Protein AF-A0A9Q4ADM7-F1 (afdb_monomer)

Structure (mmCIF, N/CA/C/O backbone):
data_AF-A0A9Q4ADM7-F1
#
_entry.id   AF-A0A9Q4ADM7-F1
#
loop_
_atom_site.group_PDB
_atom_site.id
_atom_site.type_symbol
_atom_site.label_atom_id
_atom_site.label_alt_id
_atom_site.label_comp_id
_atom_site.label_asym_id
_atom_site.label_entity_id
_atom_site.label_seq_id
_atom_site.pdbx_PDB_ins_code
_atom_site.Cartn_x
_atom_site.Cartn_y
_atom_site.Cartn_z
_atom_site.occupancy
_atom_site.B_iso_or_equiv
_atom_site.auth_seq_id
_atom_site.auth_comp_id
_atom_site.auth_asym_id
_atom_site.auth_atom_id
_atom_site.pdbx_PDB_model_num
ATOM 1 N N . MET A 1 1 ? 23.873 -21.241 3.546 1.00 32.00 1 MET A N 1
ATOM 2 C CA . MET A 1 1 ? 23.837 -21.495 2.088 1.00 32.00 1 MET A CA 1
ATOM 3 C C . MET A 1 1 ? 22.437 -21.163 1.576 1.00 32.00 1 MET A C 1
ATOM 5 O O . MET A 1 1 ? 21.548 -21.979 1.737 1.00 32.00 1 MET A O 1
ATOM 9 N N . SER A 1 2 ? 22.194 -19.942 1.086 1.00 33.25 2 SER A N 1
ATOM 10 C CA . SER A 1 2 ? 20.851 -19.492 0.658 1.00 33.25 2 SER A CA 1
ATOM 11 C C . SER A 1 2 ? 20.948 -18.239 -0.227 1.00 33.25 2 SER A C 1
ATOM 13 O O . SER A 1 2 ? 20.465 -17.177 0.149 1.00 33.25 2 SER A O 1
ATOM 15 N N . ASN A 1 3 ? 21.637 -18.322 -1.368 1.00 36.53 3 ASN A N 1
ATOM 16 C CA . ASN A 1 3 ? 21.691 -17.200 -2.325 1.00 36.53 3 ASN A CA 1
ATOM 17 C C . ASN A 1 3 ? 21.460 -17.605 -3.792 1.00 36.53 3 ASN A C 1
ATOM 19 O O . ASN A 1 3 ? 21.169 -16.742 -4.612 1.00 36.53 3 ASN A O 1
ATOM 23 N N . ASN A 1 4 ? 21.520 -18.901 -4.134 1.00 35.03 4 ASN A N 1
ATOM 24 C CA . ASN A 1 4 ? 21.299 -19.358 -5.515 1.00 35.03 4 ASN A CA 1
ATOM 25 C C . ASN A 1 4 ? 19.815 -19.459 -5.906 1.00 35.03 4 ASN A C 1
ATOM 27 O O . ASN A 1 4 ? 19.497 -19.325 -7.086 1.00 35.03 4 ASN A O 1
ATOM 31 N N . ASN A 1 5 ? 18.904 -19.643 -4.946 1.00 51.12 5 ASN A N 1
ATOM 32 C CA . ASN A 1 5 ? 17.480 -19.829 -5.252 1.00 51.12 5 ASN A CA 1
ATOM 33 C C . ASN A 1 5 ? 16.781 -18.497 -5.549 1.00 51.12 5 ASN A C 1
ATOM 35 O O . ASN A 1 5 ? 15.979 -18.416 -6.471 1.00 51.12 5 ASN A O 1
ATOM 39 N N . THR A 1 6 ? 17.163 -17.421 -4.861 1.00 50.94 6 THR A N 1
ATOM 40 C CA . THR A 1 6 ? 16.550 -16.096 -5.012 1.00 50.94 6 THR A CA 1
ATOM 41 C C . THR A 1 6 ? 16.772 -15.506 -6.403 1.00 50.94 6 THR A C 1
ATOM 43 O O . THR A 1 6 ? 15.839 -14.974 -6.995 1.00 50.94 6 THR A O 1
ATOM 46 N N . PHE A 1 7 ? 17.978 -15.625 -6.971 1.00 46.66 7 PHE A N 1
ATOM 47 C CA . PHE A 1 7 ? 18.244 -15.122 -8.325 1.00 46.66 7 PHE A CA 1
ATOM 48 C C . PHE A 1 7 ? 17.495 -15.929 -9.394 1.00 46.66 7 PHE A C 1
ATOM 50 O O . PHE A 1 7 ? 16.911 -15.350 -10.306 1.00 46.66 7 PHE A O 1
ATOM 57 N N . GLN A 1 8 ? 17.458 -17.260 -9.266 1.00 54.78 8 GLN A N 1
ATOM 58 C CA . GLN A 1 8 ? 16.724 -18.120 -10.197 1.00 54.78 8 GLN A CA 1
ATOM 59 C C . GLN A 1 8 ? 15.209 -17.901 -10.121 1.00 54.78 8 GLN A C 1
ATOM 61 O O . GLN A 1 8 ? 14.541 -17.898 -11.153 1.00 54.78 8 GLN A O 1
ATOM 66 N N . GLU A 1 9 ? 14.663 -17.683 -8.926 1.00 53.09 9 GLU A N 1
ATOM 67 C CA . GLU A 1 9 ? 13.251 -17.350 -8.724 1.00 53.09 9 GLU A CA 1
ATOM 68 C C . GLU A 1 9 ? 12.908 -15.976 -9.301 1.00 53.09 9 GLU A C 1
ATOM 70 O O . GLU A 1 9 ? 11.926 -15.857 -10.031 1.00 53.09 9 GLU A O 1
ATOM 75 N N . VAL A 1 10 ? 13.751 -14.962 -9.073 1.00 50.56 10 VAL A N 1
ATOM 76 C CA . VAL A 1 10 ? 13.590 -13.626 -9.669 1.00 50.56 10 VAL A CA 1
ATOM 77 C C . VAL A 1 10 ? 13.685 -13.691 -11.194 1.00 50.56 10 VAL A C 1
ATOM 79 O O . VAL A 1 10 ? 12.881 -13.066 -11.880 1.00 50.56 10 VAL A O 1
ATOM 82 N N . TRP A 1 11 ? 14.606 -14.487 -11.743 1.00 54.06 11 TRP A N 1
ATOM 83 C CA . TRP A 1 11 ? 14.747 -14.682 -13.187 1.00 54.06 11 TRP A CA 1
ATOM 84 C C . TRP A 1 11 ? 13.546 -15.412 -13.800 1.00 54.06 11 TRP A C 1
ATOM 86 O O . TRP A 1 11 ? 13.034 -15.010 -14.843 1.00 54.06 11 TRP A O 1
ATOM 96 N N . ARG A 1 12 ? 13.029 -16.452 -13.137 1.00 65.00 12 ARG A N 1
ATOM 97 C CA . ARG A 1 12 ? 11.800 -17.142 -13.563 1.00 65.00 12 ARG A CA 1
ATOM 98 C C . ARG A 1 12 ? 10.581 -16.231 -13.475 1.00 65.00 12 ARG A C 1
ATOM 100 O O . ARG A 1 12 ? 9.771 -16.219 -14.398 1.00 65.00 12 ARG A O 1
ATOM 107 N N . ALA A 1 13 ? 10.463 -15.444 -12.408 1.00 60.25 13 ALA A N 1
ATOM 108 C CA . ALA A 1 13 ? 9.418 -14.437 -12.272 1.00 60.25 13 ALA A CA 1
ATOM 109 C C . ALA A 1 13 ? 9.535 -13.367 -13.365 1.00 60.25 13 ALA A C 1
ATOM 111 O O . ALA A 1 13 ? 8.517 -12.964 -13.919 1.00 60.25 13 ALA A O 1
ATOM 112 N N . PHE A 1 14 ? 10.759 -12.977 -13.740 1.00 60.16 14 PHE A N 1
ATOM 113 C CA . PHE A 1 14 ? 11.018 -12.076 -14.860 1.00 60.16 14 PHE A CA 1
ATOM 114 C C . PHE A 1 14 ? 10.552 -12.660 -16.190 1.00 60.16 14 PHE A C 1
ATOM 116 O O . PHE A 1 14 ? 9.778 -12.012 -16.888 1.00 60.16 14 PHE A O 1
ATOM 123 N N . ILE A 1 15 ? 10.931 -13.900 -16.508 1.00 68.25 15 ILE A N 1
ATOM 124 C CA . ILE A 1 15 ? 10.475 -14.598 -17.721 1.00 68.25 15 ILE A CA 1
ATOM 125 C C . ILE A 1 15 ? 8.947 -14.739 -17.742 1.00 68.25 15 ILE A C 1
ATOM 127 O O . ILE A 1 15 ? 8.311 -14.542 -18.773 1.00 68.25 15 ILE A O 1
ATOM 131 N N . ASN A 1 16 ? 8.330 -15.066 -16.609 1.00 69.94 16 ASN A N 1
ATOM 132 C CA . ASN A 1 16 ? 6.881 -15.233 -16.539 1.00 69.94 16 ASN A CA 1
ATOM 133 C C . ASN A 1 16 ? 6.141 -13.895 -16.657 1.00 69.94 16 ASN A C 1
ATOM 135 O O . ASN A 1 16 ? 5.109 -13.823 -17.323 1.00 69.94 16 ASN A O 1
ATOM 139 N N . ALA A 1 17 ? 6.669 -12.831 -16.048 1.00 63.88 17 ALA A N 1
ATOM 140 C CA . ALA A 1 17 ? 6.120 -11.487 -16.163 1.00 63.88 17 ALA A CA 1
ATOM 141 C C . ALA A 1 17 ? 6.243 -10.960 -17.596 1.00 63.88 17 ALA A C 1
ATOM 143 O O . ALA A 1 17 ? 5.260 -10.458 -18.137 1.00 6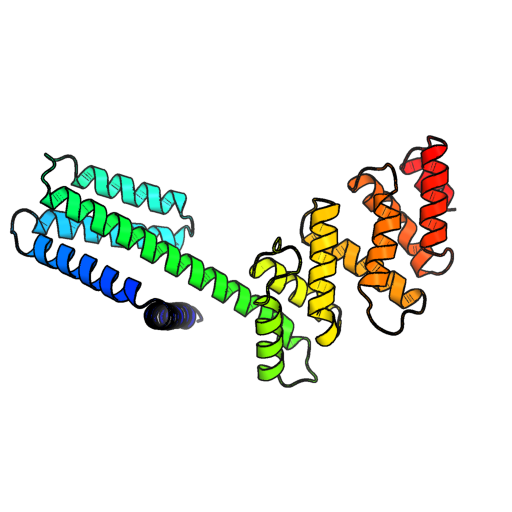3.88 17 ALA A O 1
ATOM 144 N N . THR A 1 18 ? 7.402 -11.135 -18.238 1.00 63.62 18 THR A N 1
ATOM 145 C CA . THR A 1 18 ? 7.602 -10.741 -19.639 1.00 63.62 18 THR A CA 1
ATOM 146 C C . THR A 1 18 ? 6.693 -11.536 -20.566 1.00 63.62 18 THR A C 1
ATOM 148 O O . THR A 1 18 ? 6.029 -10.938 -21.408 1.00 63.62 18 THR A O 1
ATOM 151 N N . LYS A 1 19 ? 6.564 -12.854 -20.366 1.00 68.19 19 LYS A N 1
ATOM 152 C CA . LYS A 1 19 ? 5.648 -13.706 -21.135 1.00 68.19 19 LYS A CA 1
ATOM 153 C C . LYS A 1 19 ? 4.194 -13.249 -21.001 1.00 68.19 19 LYS A C 1
ATOM 155 O O . LYS A 1 19 ? 3.523 -13.056 -22.009 1.00 68.19 19 LYS A O 1
ATOM 160 N N . LYS A 1 20 ? 3.723 -12.995 -19.778 1.00 69.81 20 LYS A N 1
ATOM 161 C CA . LYS A 1 20 ? 2.350 -12.531 -19.530 1.00 69.81 20 LYS A CA 1
ATOM 162 C C . LYS A 1 20 ? 2.090 -11.143 -20.125 1.00 69.81 20 LYS A C 1
ATOM 164 O O . LYS A 1 20 ? 1.015 -10.885 -20.666 1.00 69.81 20 LYS A O 1
ATOM 169 N N . LEU A 1 21 ? 3.075 -10.251 -20.053 1.00 65.31 21 LEU A N 1
ATOM 170 C CA . LEU A 1 21 ? 3.007 -8.904 -20.617 1.00 65.31 21 LEU A CA 1
ATOM 171 C C . LEU A 1 21 ? 2.976 -8.937 -22.156 1.00 65.31 21 LEU A C 1
ATOM 173 O O . LEU A 1 21 ? 2.178 -8.228 -22.765 1.00 65.31 21 LEU A O 1
ATOM 177 N N . LEU A 1 22 ? 3.757 -9.827 -22.773 1.00 64.81 22 LEU A N 1
ATOM 178 C CA . LEU A 1 22 ? 3.744 -10.103 -24.213 1.00 64.81 22 LEU A CA 1
ATOM 179 C C . LEU A 1 22 ? 2.417 -10.714 -24.690 1.00 64.81 22 LEU A C 1
ATOM 181 O O . LEU A 1 22 ? 1.920 -10.344 -25.753 1.00 64.81 22 LEU A O 1
ATOM 185 N N . GLU A 1 23 ? 1.823 -11.614 -23.903 1.00 69.62 23 GLU A N 1
ATOM 186 C CA . GLU A 1 23 ? 0.511 -12.211 -24.191 1.00 69.62 23 GLU A CA 1
ATOM 187 C C . GLU A 1 23 ? -0.625 -11.176 -24.106 1.00 69.62 23 GLU A C 1
ATOM 189 O O . GLU A 1 23 ? -1.531 -11.178 -24.940 1.00 69.62 23 GLU A O 1
ATOM 194 N N . THR A 1 24 ? -0.556 -10.266 -23.128 1.00 67.81 24 THR A N 1
ATOM 195 C CA . THR A 1 24 ? -1.596 -9.252 -22.874 1.00 67.81 24 THR A CA 1
ATOM 196 C C . THR A 1 24 ? -1.509 -8.080 -23.854 1.00 67.81 24 THR A C 1
ATOM 198 O O . THR A 1 24 ? -2.526 -7.572 -24.329 1.00 67.81 24 THR A O 1
ATOM 201 N N . HIS A 1 25 ? -0.295 -7.650 -24.198 1.00 69.25 25 HIS A N 1
ATOM 202 C CA . HIS A 1 25 ? -0.044 -6.478 -25.029 1.00 69.25 25 HIS A CA 1
ATOM 203 C C . HIS A 1 25 ? 0.845 -6.842 -26.220 1.00 69.25 25 HIS A C 1
ATOM 205 O O . HIS A 1 25 ? 2.042 -6.564 -26.251 1.00 69.25 25 HIS A O 1
ATOM 211 N N . LYS A 1 26 ? 0.220 -7.427 -27.249 1.00 72.44 26 LYS A N 1
ATOM 212 C CA . LYS A 1 26 ? 0.884 -7.906 -28.477 1.00 72.44 26 LYS A CA 1
ATOM 213 C C . LYS A 1 26 ? 1.724 -6.839 -29.198 1.00 72.44 26 LYS A C 1
ATOM 215 O O . LYS A 1 26 ? 2.678 -7.180 -29.888 1.00 72.44 26 LYS A O 1
ATOM 220 N N . TRP A 1 27 ? 1.413 -5.552 -29.027 1.00 71.75 27 TRP A N 1
ATOM 221 C CA . TRP A 1 27 ? 2.197 -4.451 -29.600 1.00 71.75 27 TRP A CA 1
ATOM 222 C C . TRP A 1 27 ? 3.606 -4.343 -28.993 1.00 71.75 27 TRP A C 1
ATOM 224 O O . TRP A 1 27 ? 4.529 -3.929 -29.687 1.00 71.75 27 TRP A O 1
ATOM 234 N N . ILE A 1 28 ? 3.804 -4.784 -27.744 1.00 69.81 28 ILE A N 1
ATOM 235 C CA . ILE A 1 28 ? 5.119 -4.806 -27.084 1.00 69.81 28 ILE A CA 1
ATOM 236 C C . ILE A 1 28 ? 6.043 -5.814 -27.770 1.00 69.81 28 ILE A C 1
ATOM 238 O O . ILE A 1 28 ? 7.234 -5.560 -27.920 1.00 69.81 28 ILE A O 1
ATOM 242 N N . TYR A 1 29 ? 5.493 -6.930 -28.255 1.00 69.88 29 TYR A N 1
ATOM 243 C CA . TYR A 1 29 ? 6.246 -7.904 -29.042 1.00 69.88 29 TYR A CA 1
ATOM 244 C C . TYR A 1 29 ? 6.740 -7.300 -30.363 1.00 69.88 29 TYR A C 1
ATOM 246 O O . TYR A 1 29 ? 7.922 -7.403 -30.683 1.00 69.88 29 TYR A O 1
ATOM 254 N N . LEU A 1 30 ? 5.858 -6.606 -31.091 1.00 71.25 30 LEU A N 1
ATOM 255 C CA . LEU A 1 30 ? 6.218 -5.908 -32.331 1.00 71.25 30 LEU A CA 1
ATOM 256 C C . LEU A 1 30 ? 7.263 -4.815 -32.081 1.00 71.25 30 LEU A C 1
ATOM 258 O O . LEU A 1 30 ? 8.204 -4.670 -32.854 1.00 71.25 30 LEU A O 1
ATOM 262 N N . PHE A 1 31 ? 7.133 -4.091 -30.971 1.00 72.25 31 PHE A N 1
ATOM 263 C CA . PHE A 1 31 ? 8.083 -3.063 -30.565 1.00 72.25 31 PHE A CA 1
ATOM 264 C C . PHE A 1 31 ? 9.466 -3.640 -30.212 1.00 72.25 31 PHE A C 1
ATOM 266 O O . PHE A 1 31 ? 10.484 -3.092 -30.625 1.00 72.25 31 PHE A O 1
ATOM 273 N N . LEU A 1 32 ? 9.527 -4.780 -29.515 1.00 73.31 32 LEU A N 1
ATOM 274 C CA . LEU A 1 32 ? 10.788 -5.473 -29.228 1.00 73.31 32 LEU A CA 1
ATOM 275 C C . LEU A 1 32 ? 11.446 -6.030 -30.496 1.00 73.31 32 LEU A C 1
ATOM 277 O O . LEU A 1 32 ? 12.662 -5.920 -30.634 1.00 73.31 32 LEU A O 1
ATOM 281 N N . ILE A 1 33 ? 10.662 -6.578 -31.432 1.00 76.19 33 ILE A N 1
ATOM 282 C CA . ILE A 1 33 ? 11.169 -6.993 -32.750 1.00 76.19 33 ILE A CA 1
ATOM 283 C C . ILE A 1 33 ? 11.736 -5.790 -33.501 1.00 76.19 33 ILE A C 1
ATOM 285 O O . ILE A 1 33 ? 12.811 -5.893 -34.082 1.00 76.19 33 ILE A O 1
ATOM 289 N N . TYR A 1 34 ? 11.050 -4.648 -33.461 1.00 74.56 34 TYR A N 1
ATOM 290 C CA . TYR A 1 34 ? 11.514 -3.423 -34.101 1.00 74.56 34 TYR A CA 1
ATOM 291 C C . TYR A 1 34 ? 12.837 -2.922 -33.501 1.00 74.56 34 TYR A C 1
ATOM 293 O O . TYR A 1 34 ? 13.766 -2.622 -34.245 1.00 74.56 34 TYR A O 1
ATOM 301 N N . ILE A 1 35 ? 12.978 -2.922 -32.169 1.00 70.31 35 ILE A N 1
ATOM 302 C CA . ILE A 1 35 ? 14.252 -2.604 -31.500 1.00 70.31 35 ILE A CA 1
ATOM 303 C C . ILE A 1 35 ? 15.348 -3.605 -31.889 1.00 70.31 35 ILE A C 1
ATOM 305 O O . ILE A 1 35 ? 16.480 -3.203 -32.155 1.00 70.31 35 ILE A O 1
ATOM 309 N N . ALA A 1 36 ? 15.035 -4.902 -31.936 1.00 73.12 36 ALA A N 1
ATOM 310 C CA . ALA A 1 36 ? 15.997 -5.933 -32.323 1.00 73.12 36 ALA A CA 1
ATOM 311 C C . ALA A 1 36 ? 16.441 -5.783 -33.786 1.00 73.12 36 ALA A C 1
ATOM 313 O O . ALA A 1 36 ? 17.619 -5.949 -34.092 1.00 73.12 36 ALA A O 1
ATOM 314 N N . TRP A 1 37 ? 15.520 -5.418 -34.678 1.00 77.75 37 TRP A N 1
ATOM 315 C CA . TRP A 1 37 ? 15.817 -5.120 -36.074 1.00 77.75 37 TRP A CA 1
ATOM 316 C C . TRP A 1 37 ? 16.724 -3.889 -36.208 1.00 77.75 37 TRP A C 1
ATOM 318 O O . TRP A 1 37 ? 17.763 -3.980 -36.859 1.00 77.75 37 TRP A O 1
ATOM 328 N N . LEU A 1 38 ? 16.416 -2.794 -35.499 1.00 68.00 38 LEU A N 1
ATOM 329 C CA . LEU A 1 38 ? 17.273 -1.602 -35.440 1.00 68.00 38 LEU A CA 1
ATOM 330 C C . LEU A 1 38 ? 18.678 -1.923 -34.904 1.00 68.00 38 LEU A C 1
ATOM 332 O O . LEU A 1 38 ? 19.673 -1.397 -35.402 1.00 68.00 38 LEU A O 1
ATOM 336 N N . ALA A 1 39 ? 18.780 -2.818 -33.917 1.00 67.19 39 ALA A N 1
ATOM 337 C CA . ALA A 1 39 ? 20.056 -3.287 -33.384 1.00 67.19 39 ALA A CA 1
ATOM 338 C C . ALA A 1 39 ? 20.857 -4.117 -34.408 1.00 67.19 39 ALA A C 1
ATOM 340 O O . ALA A 1 39 ? 22.069 -3.938 -34.527 1.00 67.19 39 ALA A O 1
ATOM 341 N N . MET A 1 40 ? 20.199 -4.994 -35.174 1.00 70.94 40 MET A N 1
ATOM 342 C CA . MET A 1 40 ? 20.846 -5.782 -36.232 1.00 70.94 40 MET A CA 1
ATOM 343 C C . MET A 1 40 ? 21.328 -4.905 -37.394 1.00 70.94 40 MET A C 1
ATOM 345 O O . MET A 1 40 ? 22.452 -5.075 -37.867 1.00 70.94 40 MET A O 1
ATOM 349 N N . GLU A 1 41 ? 20.521 -3.933 -37.821 1.00 68.38 41 GLU A N 1
ATOM 350 C CA . GLU A 1 41 ? 20.896 -2.976 -38.869 1.00 68.38 41 GLU A CA 1
ATOM 351 C C . GLU A 1 41 ? 22.087 -2.102 -38.438 1.00 68.38 41 GLU A C 1
ATOM 353 O O . GLU A 1 41 ? 23.014 -1.852 -39.215 1.00 68.38 41 GLU A O 1
ATOM 358 N N . ALA A 1 42 ? 22.111 -1.697 -37.166 1.00 63.50 42 ALA A N 1
ATOM 359 C CA . ALA A 1 42 ? 23.231 -0.984 -36.565 1.00 63.50 42 ALA A CA 1
ATOM 360 C C . ALA A 1 42 ? 24.516 -1.826 -36.484 1.00 63.50 42 ALA A C 1
ATOM 362 O O . ALA A 1 42 ? 25.608 -1.286 -36.669 1.00 63.50 42 ALA A O 1
ATOM 363 N N . PHE A 1 43 ? 24.413 -3.133 -36.231 1.00 64.44 43 PHE A N 1
ATOM 364 C CA . PHE A 1 43 ? 25.567 -4.033 -36.145 1.00 64.44 43 PHE A CA 1
ATOM 365 C C . PHE A 1 43 ? 26.190 -4.348 -37.516 1.00 64.44 43 PHE A C 1
ATOM 367 O O . PHE A 1 43 ? 27.397 -4.550 -37.615 1.00 64.44 43 PHE A O 1
ATOM 374 N N . SER A 1 44 ? 25.392 -4.350 -38.588 1.00 65.31 44 SER A N 1
ATOM 375 C CA . SER A 1 44 ? 25.840 -4.734 -39.935 1.00 65.31 44 SER A CA 1
ATOM 376 C C . SER A 1 44 ? 26.844 -3.766 -40.591 1.00 65.31 44 SER A C 1
ATOM 378 O O . SER A 1 44 ? 27.401 -4.105 -41.634 1.00 65.31 44 SER A O 1
ATOM 380 N N . ASN A 1 45 ? 27.090 -2.577 -40.029 1.00 64.25 45 ASN A N 1
ATOM 381 C CA . ASN A 1 45 ? 28.071 -1.615 -40.551 1.00 64.25 45 ASN A CA 1
ATOM 382 C C . ASN A 1 45 ? 29.309 -1.560 -39.632 1.00 64.25 45 ASN A C 1
ATOM 384 O O . ASN A 1 45 ? 29.177 -1.387 -38.420 1.00 64.25 45 ASN A O 1
ATOM 388 N N . SER A 1 46 ? 30.522 -1.672 -40.193 1.00 57.19 46 SER A N 1
ATOM 389 C CA . SER A 1 46 ? 31.755 -1.823 -39.394 1.00 57.19 46 SER A CA 1
ATOM 390 C C . SER A 1 46 ? 32.085 -0.613 -38.510 1.00 57.19 46 SER A C 1
ATOM 392 O O . SER A 1 46 ? 32.665 -0.789 -37.443 1.00 57.19 46 SER A O 1
ATOM 394 N N . GLU A 1 47 ? 31.690 0.602 -38.908 1.00 65.62 47 GLU A N 1
ATOM 395 C CA . GLU A 1 47 ? 31.902 1.830 -38.120 1.00 65.62 47 GLU A CA 1
ATOM 396 C C . GLU A 1 47 ? 30.947 1.947 -36.916 1.00 65.62 47 GLU A C 1
ATOM 398 O O . GLU A 1 47 ? 31.333 2.454 -35.865 1.00 65.62 47 GLU A O 1
ATOM 403 N N . SER A 1 48 ? 29.716 1.431 -37.014 1.00 68.25 48 SER A N 1
ATOM 404 C CA . SER A 1 48 ? 28.731 1.457 -35.918 1.00 68.25 48 SER A CA 1
ATOM 405 C C . SER A 1 48 ? 28.805 0.238 -34.993 1.00 68.25 48 SER A C 1
ATOM 407 O O . SER A 1 48 ? 28.265 0.280 -33.887 1.00 68.25 48 SER A O 1
ATOM 409 N N . GLY A 1 49 ? 29.516 -0.822 -35.392 1.00 69.19 49 GLY A N 1
ATOM 410 C CA . GLY A 1 49 ? 29.714 -2.020 -34.573 1.00 69.19 49 GLY A CA 1
ATOM 411 C C . GLY A 1 49 ? 30.455 -1.750 -33.256 1.00 69.19 49 GLY A C 1
ATOM 412 O O . GLY A 1 49 ? 30.035 -2.238 -32.208 1.00 69.19 49 GLY A O 1
ATOM 413 N N . MET A 1 50 ? 31.508 -0.920 -33.264 1.00 75.88 50 MET A N 1
ATOM 414 C CA . MET A 1 50 ? 32.223 -0.554 -32.026 1.00 75.88 50 MET A CA 1
ATOM 415 C C . MET A 1 50 ? 31.345 0.265 -31.073 1.00 75.88 50 MET A C 1
ATOM 417 O O . MET A 1 50 ? 31.317 -0.006 -29.873 1.00 75.88 50 MET A O 1
ATOM 421 N N . VAL A 1 51 ? 30.579 1.222 -31.609 1.00 80.19 51 VAL A N 1
ATOM 422 C CA . VAL A 1 51 ? 29.605 2.017 -30.843 1.00 80.19 51 VAL A CA 1
ATOM 423 C C . VAL A 1 51 ? 28.568 1.103 -30.193 1.00 80.19 51 VAL A C 1
ATOM 425 O O . VAL A 1 51 ? 28.292 1.226 -29.002 1.00 80.19 51 VAL A O 1
ATOM 428 N N . PHE A 1 52 ? 28.051 0.128 -30.941 1.00 78.19 52 PHE A N 1
ATOM 429 C CA . PHE A 1 52 ? 27.090 -0.847 -30.436 1.00 78.19 52 PHE A CA 1
ATOM 430 C C . PHE A 1 52 ? 27.653 -1.690 -29.276 1.00 78.19 52 PHE A C 1
ATOM 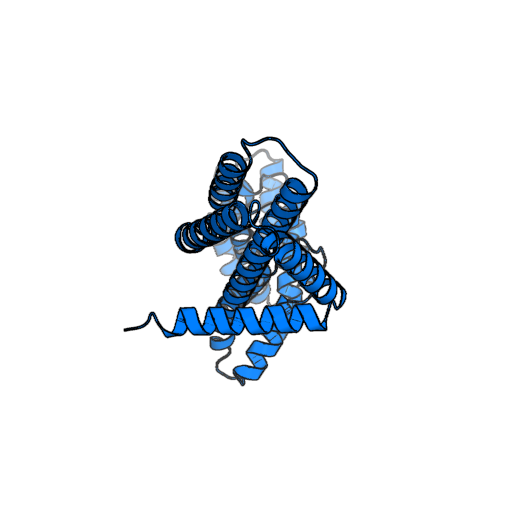432 O O . PHE A 1 52 ? 26.978 -1.878 -28.259 1.00 78.19 52 PHE A O 1
ATOM 439 N N . ILE A 1 53 ? 28.899 -2.166 -29.389 1.00 79.81 53 ILE A N 1
ATOM 440 C CA . ILE A 1 53 ? 29.578 -2.925 -28.323 1.00 79.81 53 ILE A CA 1
ATOM 441 C C . ILE A 1 53 ? 29.760 -2.062 -27.066 1.00 79.81 53 ILE A C 1
ATOM 443 O O . ILE A 1 53 ? 29.503 -2.533 -25.953 1.00 79.81 53 ILE A O 1
ATOM 447 N N . LEU A 1 54 ? 30.149 -0.793 -27.224 1.00 84.38 54 LEU A N 1
ATOM 448 C CA . LEU A 1 54 ? 30.292 0.140 -26.104 1.00 84.38 54 LEU A CA 1
ATOM 449 C C . LEU A 1 54 ? 28.946 0.407 -25.420 1.00 84.38 54 LEU A C 1
ATOM 451 O O . LEU A 1 54 ? 28.851 0.256 -24.202 1.00 84.38 54 LEU A O 1
ATOM 455 N N . CYS A 1 55 ? 27.886 0.705 -26.179 1.00 84.25 55 CYS A N 1
ATOM 456 C CA . CYS A 1 55 ? 26.533 0.885 -25.642 1.00 84.25 55 CYS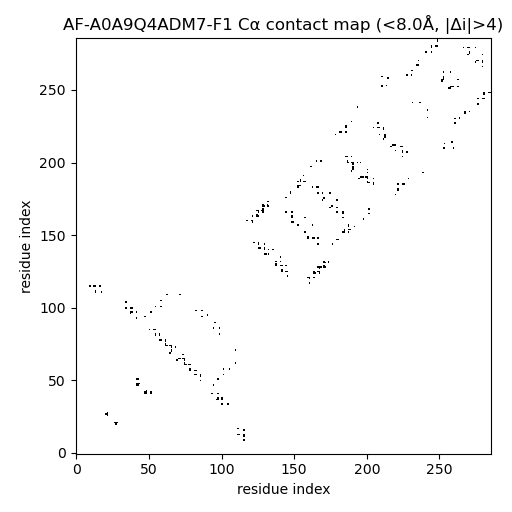 A CA 1
ATOM 457 C C . CYS A 1 55 ? 26.033 -0.364 -24.902 1.00 84.25 55 CYS A C 1
ATOM 459 O O . CYS A 1 55 ? 25.429 -0.256 -23.832 1.00 84.25 55 CYS A O 1
ATOM 461 N N . THR A 1 56 ? 26.328 -1.555 -25.427 1.00 83.00 56 THR A N 1
ATOM 462 C CA . THR A 1 56 ? 25.998 -2.830 -24.773 1.00 83.00 56 THR A CA 1
ATOM 463 C C . THR A 1 56 ? 26.745 -2.982 -23.450 1.00 83.00 56 THR A C 1
ATOM 465 O O . THR A 1 56 ? 26.138 -3.299 -22.429 1.00 83.00 56 THR A O 1
ATOM 468 N N . THR A 1 57 ? 28.047 -2.696 -23.439 1.00 86.12 57 THR A N 1
ATOM 469 C CA . THR A 1 57 ? 28.880 -2.765 -22.229 1.00 86.12 57 THR A CA 1
ATOM 470 C C . THR A 1 57 ? 28.377 -1.802 -21.155 1.00 86.12 57 THR A C 1
ATOM 472 O O . THR A 1 57 ? 28.188 -2.205 -20.009 1.00 86.12 57 THR A O 1
ATOM 475 N N . ILE A 1 58 ? 28.076 -0.556 -21.533 1.00 89.31 58 ILE A N 1
ATOM 476 C CA . ILE A 1 58 ? 27.503 0.451 -20.631 1.00 89.31 58 ILE A CA 1
ATOM 477 C C . ILE A 1 58 ? 26.161 -0.028 -20.081 1.00 89.31 58 ILE A C 1
ATOM 479 O O . ILE A 1 58 ? 25.945 0.036 -18.877 1.00 89.31 58 ILE A O 1
ATOM 483 N N . SER A 1 59 ? 25.292 -0.588 -20.928 1.00 86.44 59 SER A N 1
ATOM 484 C CA . SER A 1 59 ? 23.999 -1.136 -20.498 1.00 86.44 59 SER A CA 1
ATOM 485 C C . SER A 1 59 ? 24.164 -2.227 -19.437 1.00 86.44 59 SER A C 1
ATOM 487 O O . SER A 1 59 ? 23.461 -2.213 -18.429 1.00 86.44 59 SER A O 1
ATOM 489 N N . ILE A 1 60 ? 25.111 -3.152 -19.631 1.00 84.69 60 ILE A N 1
ATOM 490 C CA . ILE A 1 60 ? 25.396 -4.232 -18.676 1.00 84.69 60 ILE A CA 1
ATOM 491 C C . ILE A 1 60 ? 25.911 -3.662 -17.351 1.00 84.69 60 ILE A C 1
ATOM 493 O O . ILE A 1 60 ? 25.416 -4.043 -16.290 1.00 84.69 60 ILE A O 1
ATOM 497 N N . VAL A 1 61 ? 26.870 -2.733 -17.398 1.00 87.62 61 VAL A N 1
ATOM 498 C CA . VAL A 1 61 ? 27.429 -2.099 -16.193 1.00 87.62 61 VAL A CA 1
ATOM 499 C C . VAL A 1 61 ? 26.349 -1.327 -15.438 1.00 87.62 61 VAL A C 1
ATOM 501 O O . VAL A 1 61 ? 26.203 -1.511 -14.230 1.00 87.62 61 VAL A O 1
ATOM 504 N N . SER A 1 62 ? 25.540 -0.526 -16.134 1.00 87.31 62 SER A N 1
ATOM 505 C CA . SER A 1 62 ? 24.437 0.215 -15.524 1.00 87.31 62 SER A CA 1
ATOM 506 C C . SER A 1 62 ? 23.406 -0.728 -14.901 1.00 87.31 62 SER A C 1
ATOM 508 O O . SER A 1 62 ? 23.016 -0.522 -13.758 1.00 87.31 62 SER A O 1
ATOM 510 N N . LEU A 1 63 ? 23.016 -1.821 -15.563 1.00 84.44 63 LEU A N 1
ATOM 511 C CA . LEU A 1 63 ? 22.134 -2.822 -14.947 1.00 84.44 63 LEU A CA 1
ATOM 512 C C . LEU A 1 63 ? 22.766 -3.486 -13.710 1.00 84.44 63 LEU A C 1
ATOM 514 O O . LEU A 1 63 ? 22.060 -3.760 -12.737 1.00 84.44 63 LEU A O 1
ATOM 518 N N . GLY A 1 64 ? 24.085 -3.692 -13.708 1.00 81.19 64 GLY A N 1
ATOM 519 C CA . GLY A 1 64 ? 24.835 -4.143 -12.534 1.00 81.19 64 GLY A CA 1
ATOM 520 C C . GLY A 1 64 ? 24.744 -3.163 -11.359 1.00 81.19 64 GLY A C 1
ATOM 521 O O . GLY A 1 64 ? 24.472 -3.580 -10.231 1.00 81.19 64 GLY A O 1
ATOM 522 N N . ILE A 1 65 ? 24.886 -1.859 -11.626 1.00 85.31 65 ILE A N 1
ATOM 523 C CA . ILE A 1 65 ? 24.701 -0.794 -10.626 1.00 85.31 65 ILE A CA 1
ATOM 524 C C . ILE A 1 65 ? 23.278 -0.843 -10.066 1.00 85.31 65 ILE A C 1
ATOM 526 O O . ILE A 1 65 ? 23.117 -0.892 -8.848 1.00 85.31 65 ILE A O 1
ATOM 530 N N . TYR A 1 66 ? 22.255 -0.938 -10.926 1.00 82.75 66 TYR A N 1
ATOM 531 C CA . TYR A 1 66 ? 20.858 -1.037 -10.487 1.00 82.75 66 TYR A CA 1
ATOM 532 C C . TYR A 1 66 ? 20.618 -2.230 -9.557 1.00 82.75 66 TYR A C 1
ATOM 534 O O . TYR A 1 66 ? 19.906 -2.112 -8.558 1.00 82.75 66 TYR A O 1
ATOM 542 N N . GLY A 1 67 ? 21.221 -3.381 -9.869 1.00 75.19 67 GLY A N 1
ATOM 543 C CA . GLY A 1 67 ? 21.127 -4.584 -9.044 1.00 75.19 67 GLY A CA 1
ATOM 544 C C . GLY A 1 67 ? 21.640 -4.373 -7.616 1.00 75.19 67 GLY A C 1
ATOM 545 O O . GLY A 1 67 ? 21.059 -4.915 -6.673 1.00 75.19 67 GLY A O 1
ATOM 546 N N . ASN A 1 68 ? 22.678 -3.549 -7.450 1.00 77.75 68 ASN A N 1
ATOM 547 C CA . ASN A 1 68 ? 23.279 -3.258 -6.152 1.00 77.75 68 ASN A CA 1
ATOM 548 C C . ASN A 1 68 ? 22.581 -2.097 -5.425 1.00 77.75 68 ASN A C 1
ATOM 550 O O . ASN A 1 68 ? 22.143 -2.244 -4.284 1.00 77.75 68 ASN A O 1
ATOM 554 N N . THR A 1 69 ? 22.434 -0.950 -6.090 1.00 80.88 69 THR A N 1
ATOM 555 C CA . THR A 1 69 ? 21.949 0.291 -5.465 1.00 80.88 69 THR A CA 1
ATOM 556 C C . THR A 1 69 ? 20.433 0.339 -5.361 1.00 80.88 69 THR A C 1
ATOM 558 O O . THR A 1 69 ? 19.894 1.042 -4.507 1.00 80.88 69 THR A O 1
ATOM 561 N N . LYS A 1 70 ? 19.720 -0.411 -6.217 1.00 78.62 70 LYS A N 1
ATOM 562 C CA . LYS A 1 70 ? 18.251 -0.420 -6.318 1.00 78.62 70 LYS A CA 1
ATOM 563 C C . LYS A 1 70 ? 17.647 0.959 -6.613 1.00 78.62 70 LYS A C 1
ATOM 565 O O . LYS A 1 70 ? 16.423 1.102 -6.516 1.00 78.62 70 LYS A O 1
ATOM 570 N N . ASN A 1 71 ? 18.479 1.932 -6.988 1.00 81.06 71 ASN A N 1
ATOM 571 C CA . ASN A 1 71 ? 18.124 3.324 -7.201 1.00 81.06 71 ASN A CA 1
ATOM 572 C C . ASN A 1 71 ? 18.049 3.623 -8.702 1.00 81.06 71 ASN A C 1
ATOM 574 O O . ASN A 1 71 ? 19.048 3.554 -9.421 1.00 81.06 71 ASN A O 1
ATOM 578 N N . TYR A 1 72 ? 16.849 3.970 -9.171 1.00 83.56 72 TYR A N 1
ATOM 579 C CA . TYR A 1 72 ? 16.618 4.323 -10.569 1.00 83.56 72 TYR A CA 1
ATOM 580 C C . TYR A 1 72 ? 17.440 5.543 -10.990 1.00 83.56 72 TYR A C 1
ATOM 582 O O . TYR A 1 72 ? 18.081 5.498 -12.033 1.00 83.56 72 TYR A O 1
ATOM 590 N N . SER A 1 73 ? 17.467 6.600 -10.174 1.00 82.69 73 SER A N 1
ATOM 591 C CA . SER A 1 73 ? 18.095 7.874 -10.536 1.00 82.69 73 SER A CA 1
ATOM 592 C C . SER A 1 73 ? 19.596 7.724 -10.756 1.00 82.69 73 SER A C 1
ATOM 594 O O . SER A 1 73 ? 20.118 8.155 -11.777 1.00 82.69 73 SER A O 1
ATOM 596 N N . GLU A 1 74 ? 20.282 7.049 -9.834 1.00 83.50 74 GLU A N 1
ATOM 597 C CA . GLU A 1 74 ? 21.722 6.786 -9.937 1.00 83.50 74 GLU A CA 1
ATOM 598 C C . GLU A 1 74 ? 22.055 5.938 -11.171 1.00 83.50 74 GLU A C 1
ATOM 600 O O . GLU A 1 74 ? 22.985 6.234 -11.922 1.00 83.50 74 GLU A O 1
ATOM 605 N N . THR A 1 75 ? 21.234 4.921 -11.430 1.00 87.56 75 THR A N 1
ATOM 606 C CA . THR A 1 75 ? 21.412 4.030 -12.576 1.00 87.56 75 THR A CA 1
ATOM 607 C C . THR A 1 75 ? 21.159 4.750 -13.900 1.00 87.56 75 THR A C 1
ATOM 609 O O . THR A 1 75 ? 21.944 4.619 -14.837 1.00 87.56 75 THR A O 1
ATOM 612 N N . ALA A 1 76 ? 20.077 5.525 -13.985 1.00 86.44 76 ALA A N 1
ATOM 613 C CA . ALA A 1 76 ? 19.720 6.283 -15.174 1.00 86.44 76 ALA A CA 1
ATOM 614 C C . ALA A 1 76 ? 20.777 7.345 -15.492 1.00 86.44 76 ALA A C 1
ATOM 616 O O . ALA A 1 76 ? 21.159 7.491 -16.649 1.00 86.44 76 ALA A O 1
ATOM 617 N N . LEU A 1 77 ? 21.305 8.032 -14.475 1.00 86.88 77 LEU A N 1
ATOM 618 C CA . LEU A 1 77 ? 22.395 8.993 -14.646 1.00 86.88 77 LEU A CA 1
ATOM 619 C C . LEU A 1 77 ? 23.674 8.316 -15.140 1.00 86.88 77 LEU A C 1
ATOM 621 O O . LEU A 1 77 ? 24.253 8.773 -16.122 1.00 86.88 77 LEU A O 1
ATOM 625 N N . SER A 1 78 ? 24.085 7.207 -14.517 1.00 87.88 78 SER A N 1
ATOM 626 C CA . SER A 1 78 ? 25.252 6.433 -14.961 1.00 87.88 78 SER A CA 1
ATOM 627 C C . SER A 1 78 ? 25.116 5.994 -16.423 1.00 87.88 78 SER A C 1
ATOM 629 O O . SER A 1 78 ? 26.051 6.144 -17.210 1.00 87.88 78 SER A O 1
ATOM 631 N N . PHE A 1 79 ? 23.930 5.521 -16.801 1.00 89.69 79 PHE A N 1
ATOM 632 C CA . PHE A 1 79 ? 23.640 5.082 -18.157 1.00 89.69 79 PHE A CA 1
ATOM 633 C C . PHE A 1 79 ? 23.655 6.232 -19.171 1.00 89.69 79 PHE A C 1
ATOM 635 O O . PHE A 1 79 ? 24.317 6.131 -20.201 1.00 89.69 79 PHE A O 1
ATOM 642 N N . ILE A 1 80 ? 22.978 7.346 -18.875 1.00 89.31 80 ILE A N 1
ATOM 643 C CA . ILE A 1 80 ? 22.926 8.522 -19.758 1.00 89.31 80 ILE A CA 1
ATOM 644 C C . ILE A 1 80 ? 24.323 9.126 -19.943 1.00 89.31 80 ILE A C 1
ATOM 646 O O . ILE A 1 80 ? 24.704 9.444 -21.068 1.00 89.31 80 ILE A O 1
ATOM 650 N N . LEU A 1 81 ? 25.113 9.239 -18.871 1.00 87.81 81 LEU A N 1
ATOM 651 C CA . LEU A 1 81 ? 26.494 9.728 -18.941 1.00 87.81 81 LEU A CA 1
ATOM 652 C C . LEU A 1 81 ? 27.390 8.793 -19.766 1.00 87.81 81 LEU A C 1
ATOM 654 O O . LEU A 1 81 ? 28.187 9.254 -20.587 1.00 87.81 81 LEU A O 1
ATOM 658 N N . GLY A 1 82 ? 27.229 7.479 -19.597 1.00 86.12 82 GLY A N 1
ATOM 659 C CA . GLY A 1 82 ? 27.916 6.490 -20.422 1.00 86.12 82 GLY A CA 1
ATOM 660 C C . GLY A 1 82 ? 27.531 6.612 -21.897 1.00 86.12 82 GLY A C 1
ATOM 661 O O . GLY A 1 82 ? 28.398 6.634 -22.764 1.00 86.12 82 GLY A O 1
ATOM 662 N N . LEU A 1 83 ? 26.243 6.767 -22.210 1.00 86.75 83 LEU A N 1
ATOM 663 C CA . LEU A 1 83 ? 25.815 6.968 -23.593 1.00 86.75 83 LEU A CA 1
ATOM 664 C C . LEU A 1 83 ? 26.369 8.274 -24.177 1.00 86.75 83 LEU A C 1
ATOM 666 O O . LEU A 1 83 ? 26.910 8.257 -25.279 1.00 86.75 83 LEU A O 1
ATOM 670 N N . PHE A 1 84 ? 26.306 9.394 -23.456 1.00 84.19 84 PHE A N 1
ATOM 671 C CA . PHE A 1 84 ? 26.810 10.668 -23.978 1.00 84.19 84 PHE A CA 1
ATOM 672 C C . PHE A 1 84 ? 28.316 10.671 -24.244 1.00 84.19 84 PHE A C 1
ATOM 674 O O . PHE A 1 84 ? 28.752 11.317 -25.192 1.00 84.19 84 PHE A O 1
ATOM 681 N N . THR A 1 85 ? 29.114 9.925 -23.477 1.00 83.56 85 THR A N 1
ATOM 682 C CA . THR A 1 85 ? 30.555 9.808 -23.761 1.00 83.56 85 THR A CA 1
ATOM 683 C C . THR A 1 85 ? 30.827 9.054 -25.064 1.00 83.56 85 THR A C 1
ATOM 685 O O . THR A 1 85 ? 31.698 9.464 -25.830 1.00 83.56 85 THR A O 1
ATOM 688 N N . VAL A 1 86 ? 30.042 8.019 -25.378 1.00 80.31 86 VAL A N 1
ATOM 689 C CA . VAL A 1 86 ? 30.135 7.286 -26.655 1.00 80.31 86 VAL A CA 1
ATOM 690 C C . VAL A 1 86 ? 29.651 8.135 -27.838 1.00 80.31 86 VAL A C 1
ATOM 692 O O . VAL A 1 86 ? 30.245 8.097 -28.916 1.00 80.31 86 VAL A O 1
ATOM 695 N N . PHE A 1 87 ? 28.607 8.942 -27.636 1.00 76.12 87 PHE A N 1
ATOM 696 C CA . PHE A 1 87 ? 28.010 9.804 -28.665 1.00 76.12 87 PHE A CA 1
ATOM 697 C C . PHE A 1 87 ? 28.546 11.250 -28.667 1.00 76.12 87 PHE A C 1
ATOM 699 O O . PHE A 1 87 ? 27.903 12.146 -29.205 1.00 76.12 87 PHE A O 1
ATOM 706 N N . SER A 1 88 ? 29.753 11.486 -28.138 1.00 74.75 88 SER A N 1
ATOM 707 C CA . SER A 1 88 ? 30.470 12.775 -28.258 1.00 74.75 88 SER A CA 1
ATOM 708 C C . SER A 1 88 ? 30.957 13.070 -29.698 1.00 74.75 88 SER A C 1
ATOM 710 O O . SER A 1 88 ? 31.584 14.088 -29.983 1.00 74.75 88 SER A O 1
ATOM 712 N N . THR A 1 89 ? 30.690 12.154 -30.629 1.00 69.00 89 THR A N 1
ATOM 713 C CA . THR A 1 89 ? 31.048 12.225 -32.049 1.00 69.00 89 THR A CA 1
ATOM 714 C C . THR A 1 89 ? 29.980 12.952 -32.878 1.00 69.00 89 THR A C 1
ATOM 716 O O . THR A 1 89 ? 28.915 13.325 -32.387 1.00 69.00 89 THR A O 1
ATOM 719 N N . THR A 1 90 ? 30.261 13.194 -34.160 1.00 76.75 90 THR A N 1
ATOM 720 C CA . THR A 1 90 ? 29.305 13.818 -35.083 1.00 76.75 90 THR A CA 1
ATOM 721 C C . THR A 1 90 ? 28.051 12.954 -35.244 1.00 76.75 90 THR A C 1
ATOM 723 O O . THR A 1 90 ? 28.105 11.807 -35.686 1.00 76.75 90 THR A O 1
ATOM 726 N N . TRP A 1 91 ? 26.892 13.515 -34.892 1.00 77.12 91 TRP A N 1
ATOM 727 C CA . TRP A 1 91 ? 25.617 12.806 -34.957 1.00 77.12 91 TRP A CA 1
ATOM 728 C C . TRP A 1 91 ? 25.215 12.513 -36.406 1.00 77.12 91 TRP A C 1
ATOM 730 O O . TRP A 1 91 ? 25.038 13.418 -37.218 1.00 77.12 91 TRP A O 1
ATOM 740 N N . ASN A 1 92 ? 25.013 11.232 -36.706 1.00 79.94 92 ASN A N 1
ATOM 741 C CA . ASN A 1 92 ? 24.363 10.750 -37.924 1.00 79.94 92 ASN A CA 1
ATOM 742 C C . ASN A 1 92 ? 23.022 10.101 -37.537 1.00 79.94 92 ASN A C 1
ATOM 744 O O . ASN A 1 92 ? 22.890 9.565 -36.434 1.00 79.94 92 ASN A O 1
ATOM 748 N N . SER A 1 93 ? 22.043 10.091 -38.444 1.00 77.69 93 SER A N 1
ATOM 749 C CA . SER A 1 93 ? 20.750 9.417 -38.287 1.00 77.69 93 SER A CA 1
ATOM 750 C C . SER A 1 93 ? 20.886 7.989 -37.744 1.00 77.69 93 SER A C 1
ATOM 752 O O . SER A 1 93 ? 20.122 7.595 -36.868 1.00 77.69 93 SER A O 1
ATOM 754 N N . LYS A 1 94 ? 21.902 7.229 -38.181 1.00 76.25 94 LYS A N 1
ATOM 755 C CA . LYS A 1 94 ? 22.172 5.872 -37.666 1.00 76.25 94 LYS A CA 1
ATOM 756 C C . LYS A 1 94 ? 22.576 5.861 -36.185 1.00 76.25 94 LYS A C 1
ATOM 758 O O . LYS A 1 94 ? 22.023 5.094 -35.405 1.00 76.25 94 LYS A O 1
ATOM 763 N N . LEU A 1 95 ? 23.509 6.729 -35.788 1.00 76.38 95 LEU A N 1
ATOM 764 C CA . LEU A 1 95 ? 23.965 6.857 -34.397 1.00 76.38 95 LEU A CA 1
ATOM 765 C C . LEU A 1 95 ? 22.820 7.303 -33.477 1.00 76.38 95 LEU A C 1
ATOM 767 O O . LEU A 1 95 ? 22.649 6.760 -32.388 1.00 76.38 95 LEU A O 1
ATOM 771 N N . PHE A 1 96 ? 21.977 8.217 -33.956 1.00 79.19 96 PHE A N 1
ATOM 772 C CA . PHE A 1 96 ? 20.776 8.644 -33.246 1.00 79.19 96 PHE A CA 1
ATOM 773 C C . PHE A 1 96 ? 19.774 7.498 -33.026 1.00 79.19 96 PHE A C 1
ATOM 775 O O . PHE A 1 96 ? 19.260 7.334 -31.918 1.00 79.19 96 PHE A O 1
ATOM 782 N N . MET A 1 97 ? 19.539 6.656 -34.041 1.00 77.69 97 MET A N 1
ATOM 783 C CA . MET A 1 97 ? 18.678 5.474 -33.894 1.00 77.69 97 MET A CA 1
ATOM 784 C C . MET A 1 97 ? 19.232 4.469 -32.876 1.00 77.69 97 MET A C 1
ATOM 786 O O . MET A 1 97 ? 18.461 3.927 -32.082 1.00 77.69 97 MET A O 1
ATOM 790 N N . ILE A 1 98 ? 20.554 4.254 -32.843 1.00 78.50 98 ILE A N 1
ATOM 791 C CA . ILE A 1 98 ? 21.206 3.399 -31.834 1.00 78.50 98 ILE A CA 1
ATOM 792 C C . ILE A 1 98 ? 20.980 3.971 -30.435 1.00 78.50 98 ILE A C 1
ATOM 794 O O . ILE A 1 98 ? 20.538 3.247 -29.543 1.00 78.50 98 ILE A O 1
ATOM 798 N N . PHE A 1 99 ? 21.230 5.269 -30.251 1.00 82.81 99 PHE A N 1
ATOM 799 C CA . PHE A 1 99 ? 21.038 5.943 -28.970 1.00 82.81 99 PHE A CA 1
ATOM 800 C C . PHE A 1 99 ? 19.607 5.771 -28.444 1.00 82.81 99 PHE A C 1
ATOM 802 O O . PHE A 1 99 ? 19.419 5.297 -27.324 1.00 82.81 99 PHE A O 1
ATOM 809 N N . ILE A 1 100 ? 18.596 6.085 -29.264 1.00 82.06 100 ILE A N 1
ATOM 810 C CA . ILE A 1 100 ? 17.185 5.941 -28.874 1.00 82.06 100 ILE A CA 1
ATOM 811 C C . ILE A 1 100 ? 16.846 4.486 -28.549 1.00 82.06 100 ILE A C 1
ATOM 813 O O . ILE A 1 100 ? 16.165 4.228 -27.556 1.00 82.06 100 ILE A O 1
ATOM 817 N N . SER A 1 101 ? 17.326 3.536 -29.352 1.00 81.19 101 SER A N 1
ATOM 818 C CA . SER A 1 101 ? 17.034 2.113 -29.156 1.00 81.19 101 SER A CA 1
ATOM 819 C C . SER A 1 101 ? 17.559 1.615 -27.811 1.00 81.19 101 SER A C 1
ATOM 821 O O . SER A 1 101 ? 16.805 1.020 -27.042 1.00 81.19 101 SER A O 1
ATOM 823 N N . PHE A 1 102 ? 18.822 1.911 -27.484 1.00 84.00 102 PHE A N 1
ATOM 824 C CA . PHE A 1 102 ? 19.408 1.549 -26.191 1.00 84.00 102 PHE A CA 1
ATOM 825 C C . PHE A 1 102 ? 18.737 2.282 -25.033 1.00 84.00 102 PHE A C 1
ATOM 827 O O . PHE A 1 102 ? 18.471 1.672 -23.999 1.00 84.00 102 PHE A O 1
ATOM 834 N N . TYR A 1 103 ? 18.418 3.564 -25.210 1.00 84.88 103 TYR A N 1
ATOM 835 C CA . TYR A 1 103 ? 17.736 4.349 -24.191 1.00 84.88 103 TYR A CA 1
ATOM 836 C C . TYR A 1 103 ? 16.356 3.785 -23.846 1.00 84.88 103 TYR A C 1
ATOM 838 O O . TYR A 1 103 ? 16.051 3.564 -22.672 1.00 84.88 103 TYR A O 1
ATOM 846 N N . LEU A 1 104 ? 15.528 3.497 -24.849 1.00 84.44 104 LEU A N 1
ATOM 847 C CA . LEU A 1 104 ? 14.204 2.918 -24.631 1.00 84.44 104 LEU A CA 1
ATOM 848 C C . LEU A 1 104 ? 14.303 1.504 -24.055 1.00 84.44 104 LEU A C 1
ATOM 850 O O . LEU A 1 104 ? 13.616 1.199 -23.079 1.00 84.44 104 LEU A O 1
ATOM 854 N N . LEU A 1 105 ? 15.190 0.664 -24.598 1.00 83.06 105 LEU A N 1
ATOM 855 C CA . LEU A 1 105 ? 15.396 -0.700 -24.109 1.00 83.06 105 LEU A CA 1
ATOM 856 C C . LEU A 1 105 ? 15.793 -0.714 -22.628 1.00 83.06 105 LEU A C 1
ATOM 858 O O . LEU A 1 105 ? 15.217 -1.463 -21.841 1.00 83.06 105 LEU A O 1
ATOM 862 N N . PHE A 1 106 ? 16.731 0.144 -22.233 1.00 86.12 106 PHE A N 1
ATOM 863 C CA . PHE A 1 106 ? 17.192 0.262 -20.853 1.00 86.12 106 PHE A CA 1
ATOM 864 C C . PHE A 1 106 ? 16.063 0.650 -19.890 1.00 86.12 106 PHE A C 1
ATOM 866 O O . PHE A 1 106 ? 15.863 -0.011 -18.868 1.00 86.12 106 PHE A O 1
ATOM 873 N N . ASN A 1 107 ? 15.276 1.673 -20.239 1.00 84.06 107 ASN A N 1
ATOM 874 C CA . ASN A 1 107 ? 14.140 2.109 -19.426 1.00 84.06 107 ASN A CA 1
ATOM 875 C C . ASN A 1 107 ? 13.094 1.001 -19.261 1.00 84.06 107 ASN A C 1
ATOM 877 O O . ASN A 1 107 ? 12.609 0.764 -18.155 1.00 84.06 107 ASN A O 1
ATOM 881 N N . ILE A 1 108 ? 12.788 0.279 -20.342 1.00 83.25 108 ILE A N 1
ATOM 882 C CA . ILE A 1 108 ? 11.847 -0.844 -20.322 1.00 83.25 108 ILE A CA 1
ATOM 883 C C . ILE A 1 108 ? 12.344 -1.957 -19.400 1.00 83.25 108 ILE A C 1
ATOM 885 O O . ILE A 1 108 ? 11.579 -2.455 -18.575 1.00 83.25 108 ILE A O 1
ATOM 889 N N . VAL A 1 109 ? 13.623 -2.329 -19.498 1.00 82.12 109 VAL A N 1
ATOM 890 C CA . VAL A 1 109 ? 14.212 -3.369 -18.645 1.00 82.12 109 VAL A CA 1
ATOM 891 C C . VAL A 1 109 ? 14.150 -2.964 -17.172 1.00 82.12 109 VAL A C 1
ATOM 893 O O . VAL A 1 109 ? 13.688 -3.755 -16.348 1.00 82.12 109 VAL A O 1
ATOM 896 N N . ILE A 1 110 ? 14.541 -1.735 -16.819 1.00 83.75 110 ILE A N 1
ATOM 897 C CA . ILE A 1 110 ? 14.487 -1.284 -15.421 1.00 83.75 110 ILE A CA 1
ATOM 898 C C . ILE A 1 110 ? 13.052 -1.205 -14.907 1.00 83.75 110 ILE A C 1
ATOM 900 O O . ILE A 1 110 ? 12.784 -1.601 -13.767 1.00 83.75 110 ILE A O 1
ATOM 904 N N . PHE A 1 111 ? 12.123 -0.723 -15.731 1.00 81.62 111 PHE A N 1
ATOM 905 C CA . PHE A 1 111 ? 10.712 -0.699 -15.378 1.00 81.62 111 PHE A CA 1
ATOM 906 C C . PHE A 1 111 ? 10.205 -2.113 -15.075 1.00 81.62 111 PHE A C 1
ATOM 908 O O . PHE A 1 111 ? 9.640 -2.336 -14.006 1.00 81.62 111 PHE A O 1
ATOM 915 N N . MET A 1 112 ? 10.510 -3.097 -15.931 1.00 79.38 112 MET A N 1
ATOM 916 C CA . MET A 1 112 ? 10.134 -4.493 -15.691 1.00 79.38 112 MET A CA 1
ATOM 917 C C . MET A 1 112 ? 10.729 -5.042 -14.392 1.00 79.38 112 MET A C 1
ATOM 919 O O . MET A 1 112 ? 9.990 -5.604 -13.582 1.00 79.38 112 MET A O 1
ATOM 923 N N . ILE A 1 113 ? 12.033 -4.855 -14.151 1.00 77.62 113 ILE A N 1
ATOM 924 C CA . ILE A 1 113 ? 12.679 -5.312 -12.907 1.00 77.62 113 ILE A CA 1
ATOM 925 C C . ILE A 1 113 ? 11.997 -4.671 -11.688 1.00 77.62 113 ILE A C 1
ATOM 927 O O . ILE A 1 113 ? 11.716 -5.353 -10.698 1.00 77.62 113 ILE A O 1
ATOM 931 N N . SER A 1 114 ? 11.677 -3.377 -11.768 1.00 78.62 114 SER A N 1
ATOM 932 C CA . SER A 1 114 ? 10.979 -2.646 -10.706 1.00 78.62 114 SER A CA 1
ATOM 933 C C . SER A 1 114 ? 9.586 -3.221 -10.441 1.00 78.62 114 SER A C 1
ATOM 935 O O . SER A 1 114 ? 9.245 -3.466 -9.283 1.00 78.62 114 SER A O 1
ATOM 937 N N . SER A 1 115 ? 8.802 -3.487 -11.490 1.00 79.19 115 SER A N 1
ATOM 938 C CA . SER A 1 115 ? 7.467 -4.088 -11.388 1.00 79.19 115 SER A CA 1
ATOM 939 C C . SER A 1 115 ? 7.507 -5.498 -10.799 1.00 79.19 115 SER A C 1
ATOM 941 O O . SER A 1 115 ? 6.697 -5.820 -9.932 1.00 79.19 115 SER A O 1
ATOM 943 N N . ILE A 1 116 ? 8.470 -6.330 -11.205 1.00 80.19 116 ILE A N 1
ATOM 944 C CA . ILE A 1 116 ? 8.639 -7.688 -10.662 1.00 80.19 116 ILE A CA 1
ATOM 945 C C . ILE A 1 116 ? 8.989 -7.631 -9.182 1.00 80.19 116 ILE A C 1
ATOM 947 O O . ILE A 1 116 ? 8.403 -8.353 -8.381 1.00 80.19 116 ILE A O 1
ATOM 951 N N . ARG A 1 117 ? 9.905 -6.740 -8.797 1.00 80.94 117 ARG A N 1
ATOM 952 C CA . ARG A 1 117 ? 10.260 -6.529 -7.392 1.00 80.94 117 ARG A CA 1
ATOM 953 C C . ARG A 1 117 ? 9.056 -6.064 -6.572 1.00 80.94 117 ARG A C 1
ATOM 955 O O . ARG A 1 117 ? 8.878 -6.525 -5.446 1.00 80.94 117 ARG A O 1
ATOM 962 N N . LEU A 1 118 ? 8.239 -5.167 -7.124 1.00 80.50 118 LEU A N 1
ATOM 963 C CA . LEU A 1 118 ? 7.009 -4.690 -6.492 1.00 80.50 118 LEU A CA 1
ATOM 964 C C . LEU A 1 118 ? 6.028 -5.847 -6.251 1.00 80.50 118 LEU A C 1
ATOM 966 O O . LEU A 1 118 ? 5.567 -6.034 -5.125 1.00 80.50 118 LEU A O 1
ATOM 970 N N . ALA A 1 119 ? 5.780 -6.658 -7.282 1.00 79.88 119 ALA A N 1
ATOM 971 C CA . ALA A 1 119 ? 4.913 -7.829 -7.207 1.00 79.88 119 ALA A CA 1
ATOM 972 C C . ALA A 1 119 ? 5.447 -8.878 -6.219 1.00 79.88 119 ALA A C 1
ATOM 974 O O . ALA A 1 119 ? 4.688 -9.400 -5.408 1.00 79.88 119 ALA A O 1
ATOM 975 N N . ALA A 1 120 ? 6.758 -9.136 -6.218 1.00 80.38 120 ALA A N 1
ATOM 976 C CA . ALA A 1 120 ? 7.396 -10.046 -5.269 1.00 80.38 120 ALA A CA 1
ATOM 977 C C . ALA A 1 120 ? 7.256 -9.552 -3.819 1.00 80.38 120 ALA A C 1
ATOM 979 O O . ALA A 1 120 ? 6.989 -10.345 -2.917 1.00 80.38 120 ALA A O 1
ATOM 980 N N . LYS A 1 121 ? 7.381 -8.237 -3.581 1.00 86.00 121 LYS A N 1
ATOM 981 C CA . LYS A 1 121 ? 7.156 -7.648 -2.252 1.00 86.00 121 LYS A CA 1
ATOM 982 C C . LYS A 1 121 ? 5.702 -7.824 -1.807 1.00 86.00 121 LYS A C 1
ATOM 984 O O . LYS A 1 121 ? 5.474 -8.228 -0.670 1.00 86.00 121 LYS A O 1
ATOM 989 N N . GLN A 1 122 ? 4.736 -7.549 -2.684 1.00 87.75 122 GLN A N 1
ATOM 990 C CA . GLN A 1 122 ? 3.313 -7.770 -2.405 1.00 87.75 122 GLN A CA 1
ATOM 991 C C . GLN A 1 122 ? 3.046 -9.245 -2.077 1.00 87.75 122 GLN A C 1
ATOM 993 O O . GLN A 1 122 ? 2.461 -9.551 -1.042 1.00 87.75 122 GLN A O 1
ATOM 998 N N . GLU A 1 123 ? 3.542 -10.161 -2.907 1.00 85.12 123 GLU A N 1
ATOM 999 C CA . GLU A 1 123 ? 3.392 -11.606 -2.727 1.00 85.12 123 GLU A CA 1
ATOM 1000 C C . GLU A 1 123 ? 3.984 -12.095 -1.400 1.00 85.12 123 GLU A C 1
ATOM 1002 O O . GLU A 1 123 ? 3.328 -12.830 -0.665 1.00 85.12 123 GLU A O 1
ATOM 1007 N N . MET A 1 124 ? 5.174 -11.617 -1.031 1.00 88.69 124 MET A N 1
ATOM 1008 C CA . MET A 1 124 ? 5.787 -11.910 0.265 1.00 88.69 124 MET A CA 1
ATOM 1009 C C . MET A 1 124 ? 4.897 -11.462 1.437 1.00 88.69 124 MET A C 1
ATOM 1011 O O . MET A 1 124 ? 4.733 -12.206 2.405 1.00 88.69 124 MET A O 1
ATOM 1015 N N . ILE A 1 125 ? 4.311 -10.263 1.364 1.00 91.50 125 ILE A N 1
ATOM 1016 C CA . ILE A 1 125 ? 3.437 -9.724 2.418 1.00 91.50 125 ILE A CA 1
ATOM 1017 C C . ILE A 1 125 ? 2.139 -10.537 2.519 1.00 91.50 125 ILE A C 1
ATOM 1019 O O . ILE A 1 125 ? 1.724 -10.896 3.622 1.00 91.50 125 ILE A O 1
ATOM 1023 N N . ILE A 1 126 ? 1.521 -10.877 1.386 1.00 91.94 126 ILE A N 1
ATOM 1024 C CA . ILE A 1 126 ? 0.304 -11.697 1.357 1.00 91.94 126 ILE A CA 1
ATOM 1025 C C . ILE A 1 126 ? 0.581 -13.111 1.875 1.00 91.94 126 ILE A C 1
ATOM 1027 O O . ILE A 1 126 ? -0.219 -13.641 2.642 1.00 91.94 126 ILE A O 1
ATOM 1031 N N . THR A 1 127 ? 1.738 -13.696 1.562 1.00 89.19 127 THR A N 1
ATOM 1032 C CA . THR A 1 127 ? 2.168 -14.979 2.135 1.00 89.19 127 THR A CA 1
ATOM 1033 C C . THR A 1 127 ? 2.269 -14.912 3.658 1.00 89.19 127 THR A C 1
ATOM 1035 O O . THR A 1 127 ? 1.746 -15.792 4.343 1.00 89.19 127 THR A O 1
ATOM 1038 N N . GLN A 1 128 ? 2.865 -13.848 4.211 1.00 90.38 128 GLN A N 1
ATOM 1039 C CA . GLN A 1 128 ? 2.905 -13.634 5.666 1.00 90.38 128 GLN A CA 1
ATOM 1040 C C . GLN A 1 128 ? 1.498 -13.534 6.268 1.00 90.38 128 GLN A C 1
ATOM 1042 O O . GLN A 1 128 ? 1.259 -14.043 7.364 1.00 90.38 128 GLN A O 1
ATOM 1047 N N . ALA A 1 129 ? 0.567 -12.891 5.560 1.00 91.19 129 ALA A N 1
ATOM 1048 C CA . ALA A 1 129 ? -0.812 -12.758 6.002 1.00 91.19 129 ALA A CA 1
ATOM 1049 C C . ALA A 1 129 ? -1.577 -14.092 5.951 1.00 91.19 129 ALA A C 1
ATOM 1051 O O . ALA A 1 129 ? -2.272 -14.421 6.910 1.00 91.19 129 ALA A O 1
ATOM 1052 N N . ALA A 1 130 ? -1.416 -14.874 4.879 1.00 89.69 130 ALA A N 1
ATOM 1053 C CA . ALA A 1 130 ? -2.109 -16.144 4.664 1.00 89.69 130 ALA A CA 1
ATOM 1054 C C . ALA A 1 130 ? -1.788 -17.179 5.754 1.00 89.69 130 ALA A C 1
ATOM 1056 O O . ALA A 1 130 ? -2.689 -17.845 6.255 1.00 89.69 130 ALA A O 1
ATOM 1057 N N . VAL A 1 131 ? -0.529 -17.242 6.208 1.00 88.38 131 VAL A N 1
ATOM 1058 C CA . VAL A 1 131 ? -0.082 -18.149 7.288 1.00 88.38 131 VAL A CA 1
ATOM 1059 C C . VAL A 1 131 ? -0.830 -17.918 8.612 1.00 88.38 131 VAL A C 1
ATOM 1061 O O . VAL A 1 131 ? -0.853 -18.801 9.473 1.00 88.38 131 VAL A O 1
ATOM 1064 N N . LYS A 1 132 ? -1.446 -16.745 8.816 1.00 88.38 132 LYS A N 1
ATOM 1065 C CA . LYS A 1 132 ? -2.214 -16.451 10.035 1.00 88.38 132 LYS A CA 1
ATOM 1066 C C . LYS A 1 132 ? -3.605 -17.073 10.056 1.00 88.38 132 LYS A C 1
ATOM 1068 O O . LYS A 1 132 ? -4.119 -17.297 11.148 1.00 88.38 132 LYS A O 1
ATOM 1073 N N . TYR A 1 133 ? -4.156 -17.447 8.908 1.00 84.75 133 TYR A N 1
ATOM 1074 C CA . TYR A 1 133 ? -5.445 -18.133 8.809 1.00 84.75 133 TYR A CA 1
ATOM 1075 C C . TYR A 1 133 ? -5.261 -19.658 8.842 1.00 84.75 133 TYR A C 1
ATOM 1077 O O . TYR A 1 133 ? -5.648 -20.359 7.911 1.00 84.75 133 TYR A O 1
ATOM 1085 N N . ARG A 1 134 ? -4.627 -20.162 9.914 1.00 64.81 134 ARG A N 1
ATOM 1086 C CA . ARG A 1 134 ? -4.161 -21.559 10.061 1.00 64.81 134 ARG A CA 1
ATOM 1087 C C . ARG A 1 134 ? -5.236 -22.636 9.871 1.00 64.81 134 ARG A C 1
ATOM 1089 O O . ARG A 1 134 ? -4.878 -23.757 9.532 1.00 64.81 134 ARG A O 1
ATOM 1096 N N . ASP A 1 135 ? -6.506 -22.299 10.074 1.00 69.31 135 ASP A N 1
ATOM 1097 C CA . ASP A 1 135 ? -7.622 -23.253 10.014 1.00 69.31 135 ASP A CA 1
ATOM 1098 C C . ASP A 1 135 ? -8.176 -23.456 8.592 1.00 69.31 135 ASP A C 1
ATOM 1100 O O . ASP A 1 135 ? -9.066 -24.276 8.378 1.00 69.31 135 ASP A O 1
ATOM 1104 N N . ARG A 1 136 ? -7.670 -22.707 7.603 1.00 70.00 136 ARG A N 1
ATOM 1105 C CA . ARG A 1 136 ? -8.126 -22.747 6.207 1.00 70.00 136 ARG A CA 1
ATOM 1106 C C . ARG A 1 136 ? -7.006 -23.238 5.282 1.00 70.00 136 ARG A C 1
ATOM 1108 O O . ARG A 1 136 ? -5.823 -23.142 5.604 1.00 70.00 136 ARG A O 1
ATOM 1115 N N . ASN A 1 137 ? -7.374 -23.750 4.106 1.00 83.94 137 ASN A N 1
ATOM 1116 C CA . ASN A 1 137 ? -6.408 -24.180 3.094 1.00 83.94 137 ASN A CA 1
ATOM 1117 C C . ASN A 1 137 ? -5.542 -22.990 2.637 1.00 83.94 137 ASN A C 1
ATOM 1119 O O . ASN A 1 137 ? -6.062 -22.010 2.100 1.00 83.94 137 ASN A O 1
ATOM 1123 N N . TYR A 1 138 ? -4.224 -23.085 2.840 1.00 85.62 138 TYR A N 1
ATOM 1124 C CA . TYR A 1 138 ? -3.269 -22.012 2.547 1.00 85.62 138 TYR A CA 1
ATOM 1125 C C . TYR A 1 138 ? -3.380 -21.490 1.108 1.00 85.62 138 TYR A C 1
ATOM 1127 O O . TYR A 1 138 ? -3.443 -20.276 0.909 1.00 85.62 138 TYR A O 1
ATOM 1135 N N . ASP A 1 139 ? -3.455 -22.382 0.116 1.00 85.81 139 ASP A N 1
ATOM 1136 C CA . ASP A 1 139 ? -3.472 -21.992 -1.301 1.00 85.81 139 ASP A CA 1
ATOM 1137 C C . ASP A 1 139 ? -4.735 -21.206 -1.664 1.00 85.81 139 ASP A C 1
ATOM 1139 O O . ASP A 1 139 ? -4.715 -20.293 -2.494 1.00 85.81 139 ASP A O 1
ATOM 1143 N N . GLU A 1 140 ? -5.852 -21.558 -1.034 1.00 88.00 140 GLU A N 1
ATOM 1144 C CA . GLU A 1 140 ? -7.133 -20.895 -1.235 1.00 88.00 140 GLU A CA 1
ATOM 1145 C C . GLU A 1 140 ? -7.149 -19.523 -0.561 1.00 88.00 140 GLU A C 1
ATOM 1147 O O . GLU A 1 140 ? -7.471 -18.522 -1.205 1.00 88.00 140 GLU A O 1
ATOM 1152 N N . VAL A 1 141 ? -6.703 -19.452 0.698 1.00 88.94 141 VAL A N 1
ATOM 1153 C CA . VAL A 1 141 ? -6.554 -18.190 1.434 1.00 88.94 141 VAL A CA 1
ATOM 1154 C C . VAL A 1 141 ? -5.643 -17.239 0.671 1.00 88.94 141 VAL A C 1
ATOM 1156 O O . VAL A 1 141 ? -6.005 -16.084 0.460 1.00 88.94 141 VAL A O 1
ATOM 1159 N N . PHE A 1 142 ? -4.487 -17.711 0.206 1.00 89.38 142 PHE A N 1
ATOM 1160 C CA . PHE A 1 142 ? -3.551 -16.889 -0.549 1.00 89.38 142 PHE A CA 1
ATOM 1161 C C . PHE A 1 142 ? -4.199 -16.302 -1.811 1.00 89.38 142 PHE A C 1
ATOM 1163 O O . PHE A 1 142 ? -4.090 -15.098 -2.052 1.00 89.38 142 PHE A O 1
ATOM 1170 N N . LYS A 1 143 ? -4.928 -17.113 -2.591 1.00 90.25 143 LYS A N 1
ATOM 1171 C CA . LYS A 1 143 ? -5.648 -16.641 -3.786 1.00 90.25 143 LYS A CA 1
ATOM 1172 C C . LYS A 1 143 ? -6.703 -15.591 -3.446 1.00 90.25 143 LYS A C 1
ATOM 1174 O O . LYS A 1 143 ? -6.801 -14.589 -4.154 1.00 90.25 143 LYS A O 1
ATOM 1179 N N . ILE A 1 144 ? -7.468 -15.799 -2.373 1.00 90.69 144 ILE A N 1
ATOM 1180 C CA . ILE A 1 144 ? -8.490 -14.846 -1.923 1.00 90.69 144 ILE A CA 1
ATOM 1181 C C . ILE A 1 144 ? -7.835 -13.529 -1.496 1.00 90.69 144 ILE A C 1
ATOM 1183 O O . ILE A 1 144 ? -8.226 -12.471 -1.984 1.00 90.69 144 ILE A O 1
ATOM 1187 N N . LEU A 1 145 ? -6.802 -13.579 -0.653 1.00 92.00 145 LEU A N 1
ATOM 1188 C CA . LEU A 1 145 ? -6.098 -12.384 -0.182 1.00 92.00 145 LEU A CA 1
ATOM 1189 C C . LEU A 1 145 ? -5.432 -11.618 -1.331 1.00 92.00 145 LEU A C 1
ATOM 1191 O O . LEU A 1 145 ? -5.510 -10.392 -1.370 1.00 92.00 145 LEU A O 1
ATOM 1195 N N 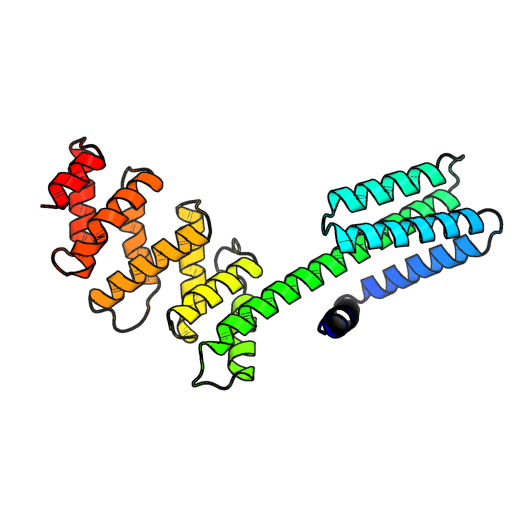. LYS A 1 146 ? -4.833 -12.328 -2.295 1.00 91.56 146 LYS A N 1
ATOM 1196 C CA . LYS A 1 146 ? -4.257 -11.724 -3.504 1.00 91.56 146 LYS A CA 1
ATOM 1197 C C . LYS A 1 146 ? -5.331 -11.018 -4.331 1.00 91.56 146 LYS A C 1
ATOM 1199 O O . LYS A 1 146 ? -5.159 -9.858 -4.694 1.00 91.56 146 LYS A O 1
ATOM 1204 N N . LYS A 1 147 ? -6.486 -11.663 -4.526 1.00 91.56 147 LYS A N 1
ATOM 1205 C CA . LYS A 1 147 ? -7.632 -11.063 -5.221 1.00 91.56 147 LYS A CA 1
ATOM 1206 C C . LYS A 1 147 ? -8.126 -9.796 -4.516 1.00 91.56 147 LYS A C 1
ATOM 1208 O O . LYS A 1 147 ? -8.360 -8.801 -5.190 1.00 91.56 147 LYS A O 1
ATOM 1213 N N . ILE A 1 148 ? -8.240 -9.810 -3.186 1.00 90.44 148 ILE A N 1
ATOM 1214 C CA . ILE A 1 148 ? -8.634 -8.628 -2.399 1.00 90.44 148 ILE A CA 1
ATOM 1215 C C . ILE A 1 148 ? -7.597 -7.505 -2.549 1.00 90.44 148 ILE A C 1
ATOM 1217 O O . ILE A 1 148 ? -7.973 -6.351 -2.724 1.00 90.44 148 ILE A O 1
ATOM 1221 N N . SER A 1 149 ? -6.297 -7.824 -2.531 1.00 89.00 149 SER A N 1
ATOM 1222 C CA . SER A 1 149 ? -5.243 -6.814 -2.702 1.00 89.00 149 SER A CA 1
ATOM 1223 C C . SER A 1 149 ? -5.199 -6.207 -4.109 1.00 89.00 149 SER A C 1
ATOM 1225 O O . SER A 1 149 ? -4.836 -5.041 -4.258 1.00 89.00 149 SER A O 1
ATOM 1227 N N . ASP A 1 150 ? -5.584 -6.984 -5.124 1.00 86.69 150 ASP A N 1
ATOM 1228 C CA . ASP A 1 150 ? -5.565 -6.567 -6.529 1.00 86.69 150 ASP A CA 1
ATOM 1229 C C . ASP A 1 150 ? -6.809 -5.744 -6.913 1.00 86.69 150 ASP A C 1
ATOM 1231 O O . ASP A 1 150 ? -6.769 -4.978 -7.877 1.00 86.69 150 ASP A O 1
ATOM 1235 N N . MET A 1 151 ? -7.912 -5.856 -6.162 1.00 86.25 151 MET A N 1
ATOM 1236 C CA . MET A 1 151 ? -9.104 -5.031 -6.377 1.00 86.25 151 MET A CA 1
ATOM 1237 C C . MET A 1 151 ? -8.815 -3.552 -6.103 1.00 86.25 151 MET A C 1
ATOM 1239 O O . MET A 1 151 ? -8.122 -3.189 -5.148 1.00 86.25 151 MET A O 1
ATOM 1243 N N . SER A 1 152 ? -9.367 -2.664 -6.933 1.00 83.50 152 SER A N 1
ATOM 1244 C CA . SER A 1 152 ? -9.346 -1.222 -6.680 1.00 83.50 152 SER A CA 1
ATOM 1245 C C . SER A 1 152 ? -10.110 -0.909 -5.393 1.00 83.50 152 SER A C 1
ATOM 1247 O O . SER A 1 152 ? -11.236 -1.371 -5.215 1.00 83.50 152 SER A O 1
ATOM 1249 N N . SER A 1 153 ? -9.496 -0.124 -4.509 1.00 85.56 153 SER A N 1
ATOM 1250 C CA . SER A 1 153 ? -10.185 0.434 -3.348 1.00 85.56 153 SER A CA 1
ATOM 1251 C C . SER A 1 153 ? -11.173 1.506 -3.807 1.00 85.56 153 SER A C 1
ATOM 1253 O O . SER A 1 153 ? -11.051 2.025 -4.921 1.00 85.56 153 SER A O 1
ATOM 1255 N N . LYS A 1 154 ? -12.167 1.821 -2.974 1.00 85.38 154 LYS A N 1
ATOM 1256 C CA . LYS A 1 154 ? -13.287 2.698 -3.347 1.00 85.38 154 LYS A CA 1
ATOM 1257 C C . LYS A 1 154 ? -12.829 4.073 -3.849 1.00 85.38 154 LYS A C 1
ATOM 1259 O O . LYS A 1 154 ? -13.408 4.573 -4.809 1.00 85.38 154 LYS A O 1
ATOM 1264 N N . ASN A 1 155 ? -11.781 4.643 -3.250 1.00 82.94 155 ASN A N 1
ATOM 1265 C CA . ASN A 1 155 ? -11.250 5.959 -3.622 1.00 82.94 155 ASN A CA 1
ATOM 1266 C C . ASN A 1 155 ? -9.951 5.884 -4.449 1.00 82.94 155 ASN A C 1
ATOM 1268 O O . ASN A 1 155 ? -9.431 6.920 -4.867 1.00 82.94 155 ASN A O 1
ATOM 1272 N N . GLY A 1 156 ? -9.414 4.680 -4.685 1.00 85.81 156 GLY A N 1
ATOM 1273 C CA . GLY A 1 156 ? -8.221 4.451 -5.510 1.00 85.81 156 GLY A CA 1
ATOM 1274 C C . GLY A 1 156 ? -6.927 5.100 -4.998 1.00 85.81 156 GLY A C 1
ATOM 1275 O O . GLY A 1 156 ? -5.983 5.243 -5.770 1.00 85.81 156 GLY A O 1
ATOM 1276 N N . GLN A 1 157 ? -6.871 5.497 -3.726 1.00 87.31 157 GLN A N 1
ATOM 1277 C CA . GLN A 1 157 ? -5.734 6.177 -3.094 1.00 87.31 157 GLN A CA 1
ATOM 1278 C C . GLN A 1 157 ? -4.692 5.206 -2.528 1.00 87.31 157 GLN A C 1
ATOM 1280 O O . GLN A 1 157 ? -3.595 5.627 -2.159 1.00 87.31 157 GLN A O 1
ATOM 1285 N N . LEU A 1 158 ? -5.029 3.917 -2.423 1.00 90.44 158 LEU A N 1
ATOM 1286 C CA . LEU A 1 158 ? -4.123 2.891 -1.917 1.00 90.44 158 LEU A CA 1
ATOM 1287 C C . LEU A 1 158 ? -3.413 2.140 -3.044 1.00 90.44 158 LEU A C 1
ATOM 1289 O O . LEU A 1 158 ? -4.043 1.525 -3.913 1.00 90.44 158 LEU A O 1
ATOM 1293 N N . GLY A 1 159 ? -2.085 2.106 -2.963 1.00 87.00 159 GLY A N 1
ATOM 1294 C CA . GLY A 1 159 ? -1.247 1.265 -3.809 1.00 87.00 159 GLY A CA 1
ATOM 1295 C C . GLY A 1 159 ? -1.340 -0.231 -3.456 1.00 87.00 159 GLY A C 1
ATOM 1296 O O . GLY A 1 159 ? -1.828 -0.608 -2.388 1.00 87.00 159 GLY A O 1
ATOM 1297 N N . PRO A 1 160 ? -0.817 -1.122 -4.320 1.00 86.81 160 PRO A N 1
ATOM 1298 C CA . PRO A 1 160 ? -0.876 -2.573 -4.109 1.00 86.81 160 PRO A CA 1
ATOM 1299 C C . PRO A 1 160 ? -0.112 -3.036 -2.858 1.00 86.81 160 PRO A C 1
ATOM 1301 O O . PRO A 1 160 ? -0.554 -3.948 -2.159 1.00 86.81 160 PRO A O 1
ATOM 1304 N N . ILE A 1 161 ? 1.015 -2.388 -2.533 1.00 90.44 161 ILE A N 1
ATOM 1305 C CA . ILE A 1 161 ? 1.767 -2.691 -1.304 1.00 90.44 161 ILE A CA 1
ATOM 1306 C C . ILE A 1 161 ? 0.974 -2.267 -0.071 1.00 90.44 161 ILE A C 1
ATOM 1308 O O . ILE A 1 161 ? 0.880 -3.047 0.869 1.00 90.44 161 ILE A O 1
ATOM 1312 N N . GLU A 1 162 ? 0.393 -1.067 -0.072 1.00 92.75 162 GLU A N 1
ATOM 1313 C CA . GLU A 1 162 ? -0.356 -0.555 1.079 1.00 92.75 162 GLU A CA 1
ATOM 1314 C C . GLU A 1 162 ? -1.536 -1.473 1.411 1.00 92.75 162 GLU A C 1
ATOM 1316 O O . GLU A 1 162 ? -1.705 -1.868 2.561 1.00 92.75 162 GLU A O 1
ATOM 1321 N N . LYS A 1 163 ? -2.288 -1.924 0.399 1.00 94.12 163 LYS A N 1
ATOM 1322 C CA . LYS A 1 163 ? -3.366 -2.910 0.589 1.00 94.12 163 LYS A CA 1
ATOM 1323 C C . LYS A 1 163 ? -2.856 -4.222 1.176 1.00 94.12 163 LYS A C 1
ATOM 1325 O O . LYS A 1 163 ? -3.468 -4.757 2.098 1.00 94.12 163 LYS A O 1
ATOM 1330 N N . ALA A 1 164 ? -1.730 -4.735 0.680 1.00 93.19 164 ALA A N 1
ATOM 1331 C CA . ALA A 1 164 ? -1.126 -5.941 1.239 1.00 93.19 164 ALA A CA 1
ATOM 1332 C C . ALA A 1 164 ? -0.692 -5.738 2.702 1.00 93.19 164 ALA A C 1
ATOM 1334 O O . ALA A 1 164 ? -0.878 -6.632 3.531 1.00 93.19 164 ALA A O 1
ATOM 1335 N N . GLU A 1 165 ? -0.157 -4.566 3.050 1.00 94.81 165 GLU A N 1
ATOM 1336 C CA . GLU A 1 165 ? 0.219 -4.226 4.424 1.00 94.81 165 GLU A CA 1
ATOM 1337 C C . GLU A 1 165 ? -0.995 -4.117 5.352 1.00 94.81 165 GLU A C 1
ATOM 1339 O O . GLU A 1 165 ? -0.927 -4.643 6.465 1.00 94.81 165 GLU A O 1
ATOM 1344 N N . ILE A 1 166 ? -2.111 -3.542 4.885 1.00 95.69 166 ILE A N 1
ATOM 1345 C CA . ILE A 1 166 ? -3.393 -3.541 5.609 1.00 95.69 166 ILE A CA 1
ATOM 1346 C C . ILE A 1 166 ? -3.836 -4.980 5.874 1.00 95.69 166 ILE A C 1
ATOM 1348 O O . ILE A 1 166 ? -4.055 -5.354 7.024 1.00 95.69 166 ILE A O 1
ATOM 1352 N N . ILE A 1 167 ? -3.895 -5.817 4.833 1.00 94.94 167 ILE A N 1
ATOM 1353 C CA . ILE A 1 167 ? -4.294 -7.227 4.953 1.00 94.94 167 ILE A CA 1
ATOM 1354 C C . ILE A 1 167 ? -3.428 -7.952 5.988 1.00 94.94 167 ILE A C 1
ATOM 1356 O O . ILE A 1 167 ? -3.957 -8.641 6.862 1.00 94.94 167 ILE A O 1
ATOM 1360 N N . ARG A 1 168 ? -2.104 -7.767 5.935 1.00 94.88 168 ARG A N 1
ATOM 1361 C CA . ARG A 1 168 ? -1.179 -8.343 6.919 1.00 94.88 168 ARG A CA 1
ATOM 1362 C C . ARG A 1 168 ? -1.454 -7.817 8.326 1.00 94.88 168 ARG A C 1
ATOM 1364 O O . ARG A 1 168 ? -1.481 -8.589 9.277 1.00 94.88 168 ARG A O 1
ATOM 1371 N N . PHE A 1 169 ? -1.641 -6.514 8.493 1.00 94.69 169 PHE A N 1
ATOM 1372 C CA . PHE A 1 169 ? -1.865 -5.917 9.807 1.00 94.69 169 PHE A CA 1
ATOM 1373 C C . PHE A 1 169 ? -3.148 -6.439 10.471 1.00 94.69 169 PHE A C 1
ATOM 1375 O O . PHE A 1 169 ? -3.150 -6.699 11.680 1.00 94.69 169 PHE A O 1
ATOM 1382 N N . LEU A 1 170 ? -4.213 -6.616 9.686 1.00 93.00 170 LEU A N 1
ATOM 1383 C CA . LEU A 1 170 ? -5.511 -7.107 10.147 1.00 93.00 170 LEU A CA 1
ATOM 1384 C C . LEU A 1 170 ? -5.519 -8.624 10.373 1.00 93.00 170 LEU A C 1
ATOM 1386 O O . LEU A 1 170 ? -6.084 -9.084 11.365 1.00 93.00 170 LEU A O 1
ATOM 1390 N N . SER A 1 171 ? -4.820 -9.404 9.543 1.00 91.94 171 SER A N 1
ATOM 1391 C CA . SER A 1 171 ? -4.734 -10.858 9.735 1.00 91.94 171 SER A CA 1
ATOM 1392 C C . SER A 1 171 ? -4.011 -11.237 11.029 1.00 91.94 171 SER A C 1
ATOM 1394 O O . SER A 1 171 ? -4.416 -12.164 11.727 1.00 91.94 171 SER A O 1
ATOM 1396 N N . TYR A 1 172 ? -2.985 -10.477 11.427 1.00 91.44 172 TYR A N 1
ATOM 1397 C CA . TYR A 1 172 ? -2.316 -10.665 12.721 1.00 91.44 172 TYR A CA 1
ATOM 1398 C C . TYR A 1 172 ? -3.230 -10.373 13.919 1.00 91.44 172 TYR A C 1
ATOM 1400 O O . TYR A 1 172 ? -2.989 -10.888 15.011 1.00 91.44 172 TYR A O 1
ATOM 1408 N N . ARG A 1 173 ? -4.281 -9.577 13.712 1.00 88.94 173 ARG A N 1
ATOM 1409 C CA . ARG A 1 173 ? -5.318 -9.255 14.700 1.00 88.94 173 ARG A CA 1
ATOM 1410 C C . ARG A 1 173 ? -6.539 -10.167 14.603 1.00 88.94 173 ARG A C 1
ATOM 1412 O O . ARG A 1 173 ? -7.502 -9.941 15.324 1.00 88.94 173 ARG A O 1
ATOM 1419 N N . LYS A 1 174 ? -6.468 -11.209 13.765 1.00 87.12 174 LYS A N 1
ATOM 1420 C CA . LYS A 1 174 ? -7.515 -12.219 13.573 1.00 87.12 174 LYS A CA 1
ATOM 1421 C C . LYS A 1 174 ? -8.856 -11.638 13.105 1.00 87.12 174 LYS A C 1
ATOM 1423 O O . LYS A 1 174 ? -9.900 -12.124 13.516 1.00 87.12 174 LYS A O 1
ATOM 1428 N N . ILE A 1 175 ? -8.834 -10.598 12.271 1.00 87.81 175 ILE A N 1
ATOM 1429 C CA . ILE A 1 175 ? -10.048 -10.174 11.557 1.00 87.81 175 ILE A CA 1
ATOM 1430 C C . ILE A 1 175 ? -10.354 -11.204 10.470 1.00 87.81 175 ILE A C 1
ATOM 1432 O O . ILE A 1 175 ? -9.434 -11.645 9.783 1.00 87.81 175 ILE A O 1
ATOM 1436 N N . ASP A 1 176 ? -11.622 -11.579 10.307 1.00 88.06 176 ASP A N 1
ATOM 1437 C CA . ASP A 1 176 ? -12.021 -12.544 9.284 1.00 88.06 176 ASP A CA 1
ATOM 1438 C C . ASP A 1 176 ? -11.804 -12.018 7.862 1.00 88.06 176 ASP A C 1
ATOM 1440 O O . ASP A 1 176 ? -11.941 -10.827 7.570 1.00 88.06 176 ASP A O 1
ATOM 1444 N N . ILE A 1 177 ? -11.493 -12.945 6.952 1.00 88.88 177 ILE A N 1
ATOM 1445 C CA . ILE A 1 177 ? -11.170 -12.648 5.548 1.00 88.88 177 ILE A CA 1
ATOM 1446 C C . ILE A 1 177 ? -12.312 -11.892 4.852 1.00 88.88 177 ILE A C 1
ATOM 1448 O O . ILE A 1 177 ? -12.056 -11.021 4.022 1.00 88.88 177 ILE A O 1
ATOM 1452 N N . GLU A 1 178 ? -13.556 -12.210 5.211 1.00 88.62 178 GLU A N 1
ATOM 1453 C CA . GLU A 1 178 ? -14.780 -11.627 4.648 1.00 88.62 178 GLU A CA 1
ATOM 1454 C C . GLU A 1 178 ? -14.855 -10.108 4.856 1.00 88.62 178 GLU A C 1
ATOM 1456 O O . GLU A 1 178 ? -15.307 -9.384 3.971 1.00 88.62 178 GLU A O 1
ATOM 1461 N N . TYR A 1 179 ? -14.305 -9.609 5.965 1.00 90.12 179 TYR A N 1
ATOM 1462 C CA . TYR A 1 179 ? -14.343 -8.191 6.320 1.00 90.12 179 TYR A CA 1
ATOM 1463 C C . TYR A 1 179 ? -13.163 -7.385 5.772 1.00 90.12 179 TYR A C 1
ATOM 1465 O O . TYR A 1 179 ? -13.174 -6.155 5.825 1.00 90.12 179 TYR A O 1
ATOM 1473 N N . LEU A 1 180 ? -12.132 -8.036 5.222 1.00 91.50 180 LEU A N 1
ATOM 1474 C CA . LEU A 1 180 ? -10.911 -7.348 4.788 1.00 91.50 180 LEU A CA 1
ATOM 1475 C C . LEU A 1 180 ? -11.170 -6.326 3.681 1.00 91.50 180 LEU A C 1
ATOM 1477 O O . LEU A 1 180 ? -10.571 -5.254 3.697 1.00 91.50 180 LEU A O 1
ATOM 1481 N N . SER A 1 181 ? -12.055 -6.636 2.731 1.00 91.56 181 SER A N 1
ATOM 1482 C CA . SER A 1 181 ? -12.358 -5.714 1.632 1.00 91.56 181 SER A CA 1
ATOM 1483 C C . SER A 1 181 ? -12.995 -4.421 2.140 1.00 91.56 181 SER A C 1
ATOM 1485 O O . SER A 1 181 ? -12.655 -3.336 1.674 1.00 91.56 181 SER A O 1
ATOM 1487 N N . GLU A 1 182 ? -13.917 -4.524 3.093 1.00 91.94 182 GLU A N 1
ATOM 1488 C CA . GLU A 1 182 ? -14.570 -3.364 3.692 1.00 91.94 182 GLU A CA 1
ATOM 1489 C C . GLU A 1 182 ? -13.599 -2.610 4.611 1.00 91.94 182 GLU A C 1
ATOM 1491 O O . GLU A 1 182 ? -13.477 -1.390 4.504 1.00 91.94 182 GLU A O 1
ATOM 1496 N N . ALA A 1 183 ? -12.813 -3.324 5.421 1.00 93.00 183 ALA A N 1
ATOM 1497 C CA . ALA A 1 183 ? -11.787 -2.733 6.274 1.00 93.00 183 ALA A CA 1
ATOM 1498 C C . ALA A 1 183 ? -10.742 -1.928 5.483 1.00 93.00 183 ALA A C 1
ATOM 1500 O O . ALA A 1 183 ? -10.378 -0.833 5.906 1.00 93.00 183 ALA A O 1
ATOM 1501 N N . ILE A 1 184 ? -10.299 -2.410 4.313 1.00 94.56 184 ILE A N 1
ATOM 1502 C CA . ILE A 1 184 ? -9.389 -1.661 3.425 1.00 94.56 184 ILE A CA 1
ATOM 1503 C C . ILE A 1 184 ? -10.003 -0.318 3.018 1.00 94.56 184 ILE A C 1
ATOM 1505 O O . ILE A 1 184 ? -9.313 0.698 3.055 1.00 94.56 184 ILE A O 1
ATOM 1509 N N . ASN A 1 185 ? -11.291 -0.294 2.666 1.00 93.88 185 ASN A N 1
ATOM 1510 C CA . ASN A 1 185 ? -11.971 0.937 2.262 1.00 93.88 185 ASN A CA 1
ATOM 1511 C C . ASN A 1 185 ? -12.136 1.919 3.431 1.00 93.88 185 ASN A C 1
ATOM 1513 O O . ASN A 1 185 ? -12.001 3.125 3.243 1.00 93.88 185 ASN A O 1
ATOM 1517 N N . VAL A 1 186 ? -12.393 1.422 4.644 1.00 94.06 186 VAL A N 1
ATOM 1518 C CA . VAL A 1 186 ? -12.472 2.277 5.838 1.00 94.06 186 VAL A CA 1
ATOM 1519 C C . VAL A 1 186 ? -11.097 2.845 6.194 1.00 94.06 186 VAL A C 1
ATOM 1521 O O . VAL A 1 186 ? -10.987 4.030 6.492 1.00 94.06 186 VAL A O 1
ATOM 1524 N N . VAL A 1 187 ? -10.034 2.037 6.123 1.00 94.94 187 VAL A N 1
ATOM 1525 C CA . VAL A 1 187 ? -8.656 2.506 6.352 1.00 94.94 187 VAL A CA 1
ATOM 1526 C C . VAL A 1 187 ? -8.249 3.540 5.303 1.00 94.94 187 VAL A C 1
ATOM 1528 O O . VAL A 1 187 ? -7.646 4.549 5.658 1.00 94.94 187 VAL A O 1
ATOM 1531 N N . GLU A 1 188 ? -8.604 3.325 4.032 1.00 94.50 188 GLU A N 1
ATOM 1532 C CA . GLU A 1 188 ? -8.407 4.317 2.970 1.00 94.50 188 GLU A CA 1
ATOM 1533 C C . GLU A 1 188 ? -9.095 5.637 3.317 1.00 94.50 188 GLU A C 1
ATOM 1535 O O . GLU A 1 188 ? -8.463 6.686 3.253 1.00 94.50 188 GLU A O 1
ATOM 1540 N N . LEU A 1 189 ? -10.363 5.582 3.736 1.00 92.75 189 LEU A N 1
ATOM 1541 C CA . LEU A 1 189 ? -11.113 6.770 4.123 1.00 92.75 189 LEU A CA 1
ATOM 1542 C C . LEU A 1 189 ? -10.447 7.502 5.294 1.00 92.75 189 LEU A C 1
ATOM 1544 O O . LEU A 1 189 ? -10.242 8.707 5.200 1.00 92.75 189 LEU A O 1
ATOM 1548 N N . ILE A 1 190 ? -10.052 6.788 6.355 1.00 91.88 190 ILE A N 1
ATOM 1549 C CA . ILE A 1 190 ? -9.356 7.379 7.509 1.00 91.88 190 ILE A CA 1
ATOM 1550 C C . ILE A 1 190 ? -8.064 8.066 7.057 1.00 91.88 190 ILE A C 1
ATOM 1552 O O . ILE A 1 190 ? -7.850 9.230 7.389 1.00 91.88 190 ILE A O 1
ATOM 1556 N N . LYS A 1 191 ? -7.233 7.374 6.267 1.00 92.50 191 LYS A N 1
ATOM 1557 C CA . LYS A 1 191 ? -5.970 7.907 5.740 1.00 92.50 191 LYS A CA 1
ATOM 1558 C C . LYS A 1 191 ? -6.203 9.182 4.925 1.00 92.50 191 LYS A C 1
ATOM 1560 O O . LYS A 1 191 ? -5.482 10.159 5.092 1.00 92.50 191 LYS A O 1
ATOM 1565 N N . THR A 1 192 ? -7.207 9.183 4.047 1.00 89.56 192 THR A N 1
ATOM 1566 C CA . THR A 1 192 ? -7.519 10.329 3.183 1.00 89.56 192 THR A CA 1
ATOM 1567 C C . THR A 1 192 ? -8.093 11.509 3.965 1.00 89.56 192 THR A C 1
ATOM 1569 O O . THR A 1 192 ? -7.675 12.639 3.732 1.00 89.56 192 THR A O 1
ATOM 1572 N N . VAL A 1 193 ? -9.024 11.267 4.890 1.00 88.38 193 VAL A N 1
ATOM 1573 C CA . VAL A 1 193 ? -9.690 12.325 5.668 1.00 88.38 193 VAL A CA 1
ATOM 1574 C C . VAL A 1 193 ? -8.729 12.969 6.664 1.00 88.38 193 VAL A C 1
ATOM 1576 O O . VAL A 1 193 ? -8.726 14.186 6.805 1.00 88.38 193 VAL A O 1
ATOM 1579 N N . GLN A 1 194 ? -7.895 12.167 7.327 1.00 84.69 194 GLN A N 1
ATOM 1580 C CA . GLN A 1 194 ? -6.937 12.650 8.325 1.00 84.69 194 GLN A CA 1
ATOM 1581 C C . GLN A 1 194 ? -5.585 13.064 7.721 1.00 84.69 194 GLN A C 1
ATOM 1583 O O . GLN A 1 194 ? -4.747 13.602 8.434 1.00 84.69 194 GLN A O 1
ATOM 1588 N N . GLN A 1 195 ? -5.365 12.813 6.423 1.00 86.75 195 GLN A N 1
ATOM 1589 C CA . GLN A 1 195 ? -4.111 13.094 5.707 1.00 86.75 195 GLN A CA 1
ATOM 1590 C C . GLN A 1 195 ? -2.862 12.531 6.409 1.00 86.75 195 GLN A C 1
ATOM 1592 O O . GLN A 1 195 ? -1.811 13.167 6.439 1.00 86.75 195 GLN A O 1
ATOM 1597 N N . CYS A 1 196 ? -2.976 11.327 6.969 1.00 86.81 196 CYS A N 1
ATOM 1598 C CA . CYS A 1 196 ? -1.933 10.705 7.780 1.00 86.81 196 CYS A CA 1
ATOM 1599 C C . CYS A 1 196 ? -1.246 9.522 7.083 1.00 86.81 196 CYS A C 1
ATOM 1601 O O . CYS A 1 196 ? -1.663 9.054 6.015 1.00 86.81 196 CYS A O 1
ATOM 1603 N N . GLU A 1 197 ? -0.162 9.023 7.683 1.00 90.69 197 GLU A N 1
ATOM 1604 C CA . GLU A 1 197 ? 0.507 7.819 7.193 1.00 90.69 197 GLU A CA 1
ATOM 1605 C C . GLU A 1 197 ? -0.362 6.563 7.382 1.00 90.69 197 GLU A C 1
ATOM 1607 O O . GLU A 1 197 ? -1.229 6.477 8.256 1.00 90.69 197 GLU A O 1
ATOM 1612 N N . LEU A 1 198 ? -0.098 5.525 6.579 1.00 92.06 198 LEU A N 1
ATOM 1613 C CA . LEU A 1 198 ? -0.840 4.261 6.644 1.00 92.06 198 LEU A CA 1
ATOM 1614 C C . LEU A 1 198 ? -0.794 3.614 8.042 1.00 92.06 198 LEU A C 1
ATOM 1616 O O . LEU A 1 198 ? -1.774 3.015 8.484 1.00 92.06 198 LEU A O 1
ATOM 1620 N N . SER A 1 199 ? 0.343 3.717 8.729 1.00 91.62 199 SER A N 1
ATOM 1621 C CA . SER A 1 199 ? 0.575 3.170 10.071 1.00 91.62 199 SER A CA 1
ATOM 1622 C C . SER A 1 199 ? -0.363 3.785 11.118 1.00 91.62 199 SER A C 1
ATOM 1624 O O . SER A 1 199 ? -0.934 3.069 11.951 1.00 91.62 199 SER A O 1
ATOM 1626 N N . GLU A 1 200 ? -0.560 5.098 11.045 1.00 89.81 200 GLU A N 1
ATOM 1627 C CA . GLU A 1 200 ? -1.445 5.865 11.913 1.00 89.81 200 GLU A CA 1
ATOM 1628 C C . GLU A 1 200 ? -2.900 5.524 11.608 1.00 89.81 200 GLU A C 1
ATOM 1630 O O . GLU A 1 200 ? -3.623 5.078 12.503 1.00 89.81 200 GLU A O 1
ATOM 1635 N N . ALA A 1 201 ? -3.298 5.583 10.332 1.00 92.88 201 ALA A N 1
ATOM 1636 C CA . ALA A 1 201 ? -4.646 5.220 9.895 1.00 92.88 201 ALA A CA 1
ATOM 1637 C C . ALA A 1 201 ? -5.046 3.801 10.343 1.00 92.88 201 ALA A C 1
ATOM 1639 O O . ALA A 1 201 ? -6.143 3.594 10.866 1.00 92.88 201 ALA A O 1
ATOM 1640 N N . LEU A 1 202 ? -4.139 2.825 10.214 1.00 93.81 202 LEU A N 1
ATOM 1641 C CA . LEU A 1 202 ? -4.336 1.450 10.689 1.00 93.81 202 LEU A CA 1
ATOM 1642 C C . LEU A 1 202 ? -4.493 1.361 12.210 1.00 93.81 202 LEU A C 1
ATOM 1644 O O . LEU A 1 202 ? -5.292 0.567 12.717 1.00 93.81 202 LEU A O 1
ATOM 1648 N N . THR A 1 203 ? -3.724 2.161 12.946 1.00 90.69 203 THR A N 1
ATOM 1649 C CA . THR A 1 203 ? -3.778 2.201 14.408 1.00 90.69 203 THR A CA 1
ATOM 1650 C C . THR A 1 203 ? -5.100 2.790 14.886 1.00 90.69 203 THR A C 1
ATOM 1652 O O . THR A 1 203 ? -5.739 2.204 15.765 1.00 90.69 203 THR A O 1
ATOM 1655 N N . LEU A 1 204 ? -5.549 3.900 14.295 1.00 91.31 204 LEU A N 1
ATOM 1656 C CA . LEU A 1 204 ? -6.850 4.490 14.599 1.00 91.31 204 LEU A CA 1
ATOM 1657 C C . LEU A 1 204 ? -7.987 3.545 14.232 1.00 91.31 204 LEU A C 1
ATOM 1659 O O . LEU A 1 204 ? -8.805 3.247 15.099 1.00 91.31 204 LEU A O 1
ATOM 1663 N N . PHE A 1 205 ? -7.985 3.006 13.010 1.00 93.69 205 PHE A N 1
ATOM 1664 C CA . PHE A 1 205 ? -8.963 2.016 12.563 1.00 93.69 205 PHE A CA 1
ATOM 1665 C C . PHE A 1 205 ? -9.116 0.881 13.578 1.00 93.69 205 PHE A C 1
ATOM 1667 O O . PHE A 1 205 ? -10.223 0.587 14.024 1.00 93.69 205 PHE A O 1
ATOM 1674 N N . TYR A 1 206 ? -8.003 0.267 13.990 1.00 91.25 206 TYR A N 1
ATOM 1675 C CA . TYR A 1 206 ? -8.059 -0.859 14.915 1.00 91.25 206 TYR A CA 1
ATOM 1676 C C . TYR A 1 206 ? -8.539 -0.458 16.310 1.00 91.25 206 TYR A C 1
ATOM 1678 O O . TYR A 1 206 ? -9.265 -1.220 16.945 1.00 91.25 206 TYR A O 1
ATOM 1686 N N . ASN A 1 207 ? -8.161 0.727 16.798 1.00 90.19 207 ASN A N 1
ATOM 1687 C CA . ASN A 1 207 ? -8.673 1.218 18.073 1.00 90.19 207 ASN A CA 1
ATOM 1688 C C . ASN A 1 207 ? -10.193 1.427 18.011 1.00 90.19 207 ASN A C 1
ATOM 1690 O O . ASN A 1 207 ? -10.887 1.007 18.932 1.00 90.19 207 ASN A O 1
ATOM 1694 N N . LEU A 1 208 ? -10.713 2.029 16.936 1.00 90.75 208 LEU A N 1
ATOM 1695 C CA . LEU A 1 208 ? -12.155 2.226 16.753 1.00 90.75 208 LEU A CA 1
ATOM 1696 C C . LEU A 1 208 ? -12.890 0.891 16.627 1.00 90.75 208 LEU A C 1
ATOM 1698 O O . LEU A 1 208 ? -13.884 0.679 17.315 1.00 90.75 208 LEU A O 1
ATOM 1702 N N . TYR A 1 209 ? -12.349 -0.042 15.842 1.00 90.75 209 TYR A N 1
ATOM 1703 C CA . TYR A 1 209 ? -12.867 -1.405 15.746 1.00 90.75 209 TYR A CA 1
ATOM 1704 C C . TYR A 1 209 ? -12.933 -2.096 17.116 1.00 90.75 209 TYR A C 1
ATOM 1706 O O . TYR A 1 209 ? -13.968 -2.639 17.490 1.00 90.75 209 TYR A O 1
ATOM 1714 N N . ALA A 1 210 ? -11.856 -2.039 17.904 1.00 88.12 210 ALA A N 1
ATOM 1715 C CA . ALA A 1 210 ? -11.828 -2.644 19.233 1.00 88.12 210 ALA A CA 1
ATOM 1716 C C . ALA A 1 210 ? -12.882 -2.029 20.172 1.00 88.12 210 ALA A C 1
ATOM 1718 O O . ALA A 1 210 ? -13.501 -2.744 20.958 1.00 88.12 210 ALA A O 1
ATOM 1719 N N . LEU A 1 211 ? -13.108 -0.716 20.085 1.00 86.62 211 LEU A N 1
ATOM 1720 C CA . LEU A 1 211 ? -14.143 -0.031 20.860 1.00 86.62 211 LEU A CA 1
ATOM 1721 C C . LEU A 1 211 ? -15.565 -0.411 20.416 1.00 86.62 211 LEU A C 1
ATOM 1723 O O . LEU A 1 211 ? -16.430 -0.576 21.277 1.00 86.62 211 LEU A O 1
ATOM 1727 N N . ASP A 1 212 ? -15.804 -0.584 19.115 1.00 87.00 212 ASP A N 1
ATOM 1728 C CA . ASP A 1 212 ? -17.088 -1.052 18.572 1.00 87.00 212 ASP A CA 1
ATOM 1729 C C . ASP A 1 212 ? -17.422 -2.466 19.076 1.00 87.00 212 ASP A C 1
ATOM 1731 O O . ASP A 1 212 ? -18.506 -2.701 19.615 1.00 87.00 212 ASP A O 1
ATOM 1735 N N . VAL A 1 213 ? -16.445 -3.379 19.033 1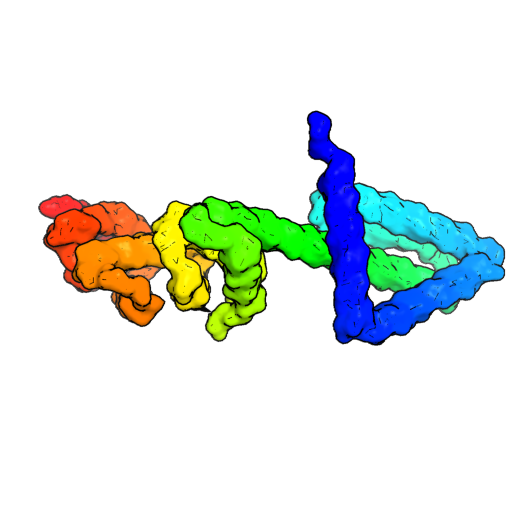.00 84.38 213 VAL A N 1
ATOM 1736 C CA . VAL A 1 213 ? -16.589 -4.747 19.563 1.00 84.38 213 VAL A CA 1
ATOM 1737 C C . VAL A 1 213 ? -16.899 -4.731 21.066 1.00 84.38 213 VAL A C 1
ATOM 1739 O O . VAL A 1 213 ? -17.834 -5.390 21.520 1.00 84.38 213 VAL A O 1
ATOM 1742 N N . ILE A 1 214 ? -16.177 -3.931 21.864 1.00 82.31 214 ILE A N 1
ATOM 1743 C CA . ILE A 1 214 ? -16.420 -3.809 23.318 1.00 82.31 214 ILE A CA 1
ATOM 1744 C C . ILE A 1 214 ? -17.824 -3.263 23.622 1.00 82.31 214 ILE A C 1
ATOM 1746 O O . ILE A 1 214 ? -18.432 -3.636 24.636 1.00 82.31 214 ILE A O 1
ATOM 1750 N N . SER A 1 215 ? -18.337 -2.394 22.749 1.00 75.19 215 SER A N 1
ATOM 1751 C CA . SER A 1 215 ? -19.655 -1.764 22.871 1.00 75.19 215 SER A CA 1
ATOM 1752 C C . SER A 1 215 ? -20.815 -2.696 22.495 1.00 75.19 215 SER A C 1
ATOM 1754 O O . SER A 1 215 ? -21.968 -2.291 22.614 1.00 75.19 215 SER A O 1
ATOM 1756 N N . GLY A 1 216 ? -20.533 -3.947 22.109 1.00 71.56 216 GLY A N 1
ATOM 1757 C CA . GLY A 1 216 ? -21.540 -4.957 21.771 1.00 71.56 216 GLY A CA 1
ATOM 1758 C C . GLY A 1 216 ? -21.733 -5.181 20.270 1.00 71.56 216 GLY A C 1
ATOM 1759 O O . GLY A 1 216 ? -22.727 -5.785 19.875 1.00 71.56 216 GLY A O 1
ATOM 1760 N N . GLY A 1 217 ? -20.815 -4.700 19.424 1.00 72.50 217 GLY A N 1
ATOM 1761 C CA . GLY A 1 217 ? -20.780 -5.072 18.012 1.00 72.50 217 GLY A CA 1
ATOM 1762 C C . GLY A 1 217 ? -20.426 -6.554 17.853 1.00 72.50 217 GLY A C 1
ATOM 1763 O O . GLY A 1 217 ? -19.311 -6.954 18.176 1.00 72.50 217 GLY A O 1
ATOM 1764 N N . ASN A 1 218 ? -21.371 -7.363 17.367 1.00 66.81 218 ASN A N 1
ATOM 1765 C CA . ASN A 1 218 ? -21.171 -8.809 17.188 1.00 66.81 218 ASN A CA 1
ATOM 1766 C C . ASN A 1 218 ? -20.412 -9.162 15.895 1.00 66.81 218 ASN A C 1
ATOM 1768 O O . ASN A 1 218 ? -19.698 -10.157 15.861 1.00 66.81 218 ASN A O 1
ATOM 1772 N N . GLU A 1 219 ? -20.548 -8.344 14.849 1.00 78.12 219 GLU A N 1
ATOM 1773 C CA . GLU A 1 219 ? -19.907 -8.521 13.536 1.00 78.12 219 GLU A CA 1
ATOM 1774 C C . GLU A 1 219 ? -19.260 -7.213 13.101 1.00 78.12 219 GLU A C 1
ATOM 1776 O O . GLU A 1 219 ? -19.767 -6.147 13.445 1.00 78.12 219 GLU A O 1
ATOM 1781 N N . PHE A 1 220 ? -18.169 -7.257 12.337 1.00 83.06 220 PHE A N 1
ATOM 1782 C CA . PHE A 1 220 ? -17.554 -6.042 11.802 1.00 83.06 220 PHE A CA 1
ATOM 1783 C C . PHE A 1 220 ? -18.539 -5.264 10.913 1.00 83.06 220 PHE A C 1
ATOM 1785 O O . PHE A 1 220 ? -19.254 -5.845 10.104 1.00 83.06 220 PHE A O 1
ATOM 1792 N N . SER A 1 221 ? -18.565 -3.937 11.055 1.00 85.31 221 SER A N 1
ATOM 1793 C CA . SER A 1 221 ? -19.316 -3.043 10.170 1.00 85.31 221 SER A CA 1
ATOM 1794 C C . SER A 1 221 ? -18.522 -1.766 9.944 1.00 85.31 221 SER A C 1
ATOM 1796 O O . SER A 1 221 ? -18.267 -1.005 10.884 1.00 85.31 221 SER A O 1
ATOM 1798 N N . GLY A 1 222 ? -18.163 -1.510 8.690 1.00 84.25 222 GLY A N 1
ATOM 1799 C CA . GLY A 1 222 ? -17.468 -0.300 8.286 1.00 84.25 222 GLY A CA 1
ATOM 1800 C C . GLY A 1 222 ? -18.281 0.950 8.599 1.00 84.25 222 GLY A C 1
ATOM 1801 O O . GLY A 1 222 ? -17.731 1.899 9.147 1.00 84.25 222 GLY A O 1
ATOM 1802 N N . ASP A 1 223 ? -19.598 0.924 8.388 1.00 87.50 223 ASP A N 1
ATOM 1803 C CA . ASP A 1 223 ? -20.491 2.057 8.671 1.00 87.50 223 ASP A CA 1
ATOM 1804 C C . ASP A 1 223 ? -20.491 2.485 10.148 1.00 87.50 223 ASP A C 1
ATOM 1806 O O . ASP A 1 223 ? -20.656 3.665 10.465 1.00 87.50 223 ASP A O 1
ATOM 1810 N N . ARG A 1 224 ? -20.310 1.551 11.095 1.00 88.50 224 ARG A N 1
ATOM 1811 C CA . ARG A 1 224 ? -20.176 1.914 12.519 1.00 88.50 224 ARG A CA 1
ATOM 1812 C C . ARG A 1 224 ? -18.859 2.626 12.795 1.00 88.50 224 ARG A C 1
ATOM 1814 O O . ARG A 1 224 ? -18.868 3.655 13.464 1.00 88.50 224 ARG A O 1
ATOM 1821 N N . ILE A 1 225 ? -17.761 2.137 12.226 1.00 90.94 225 ILE A N 1
ATOM 1822 C CA . ILE A 1 225 ? -16.454 2.788 12.360 1.00 90.94 225 ILE A CA 1
ATOM 1823 C C . ILE A 1 225 ? -16.458 4.161 11.680 1.00 90.94 225 ILE A C 1
ATOM 1825 O O . ILE A 1 225 ? -15.916 5.110 12.238 1.00 90.94 225 ILE A O 1
ATOM 1829 N N . ILE A 1 226 ? -17.109 4.292 10.522 1.00 89.88 226 ILE A N 1
ATOM 1830 C CA . ILE A 1 226 ? -17.263 5.572 9.820 1.00 89.88 226 ILE A CA 1
ATOM 1831 C C . ILE A 1 226 ? -18.030 6.570 10.692 1.00 89.88 226 ILE A C 1
ATOM 1833 O O . ILE A 1 226 ? -17.537 7.669 10.906 1.00 89.88 226 ILE A O 1
ATOM 1837 N N . ARG A 1 227 ? -19.148 6.174 11.314 1.00 89.75 227 ARG A N 1
ATOM 1838 C CA . ARG A 1 227 ? -19.868 7.056 12.254 1.00 89.75 227 ARG A CA 1
ATOM 1839 C C . ARG A 1 227 ? -19.016 7.485 13.446 1.00 89.75 227 ARG A C 1
ATOM 1841 O O . ARG A 1 227 ? -19.094 8.627 13.878 1.00 89.75 227 ARG A O 1
ATOM 1848 N N . MET A 1 228 ? -18.189 6.587 13.983 1.00 89.88 228 MET A N 1
ATOM 1849 C CA . MET A 1 228 ? -17.238 6.961 15.035 1.00 89.88 228 MET A CA 1
ATOM 1850 C C . MET A 1 228 ? -16.177 7.944 14.527 1.00 89.88 228 MET A C 1
ATOM 1852 O O . MET A 1 228 ? -15.735 8.799 15.287 1.00 89.88 228 MET A O 1
ATOM 1856 N N . MET A 1 229 ? -15.769 7.830 13.261 1.00 89.81 229 MET A N 1
ATOM 1857 C CA . MET A 1 229 ? -14.857 8.772 12.615 1.00 89.81 229 MET A CA 1
ATOM 1858 C C . MET A 1 229 ? -15.499 10.149 12.429 1.00 89.81 229 MET A C 1
ATOM 1860 O O . MET A 1 229 ? -14.831 11.150 12.669 1.00 89.81 229 MET A O 1
ATOM 1864 N N . ASP A 1 230 ? -16.780 10.216 12.063 1.00 89.06 230 ASP A N 1
ATOM 1865 C CA . ASP A 1 230 ? -17.498 11.485 11.899 1.00 89.06 230 ASP A CA 1
ATOM 1866 C C . ASP A 1 230 ? -17.494 12.301 13.204 1.00 89.06 230 ASP A C 1
ATOM 1868 O O . ASP A 1 230 ? -17.246 13.506 13.185 1.00 89.06 230 ASP A O 1
ATOM 1872 N N . GLU A 1 231 ? -17.653 11.640 14.356 1.00 88.25 231 GLU A N 1
ATOM 1873 C CA . GLU A 1 231 ? -17.541 12.286 15.675 1.00 88.25 231 GLU A CA 1
ATOM 1874 C C . GLU A 1 231 ? -16.146 12.870 15.944 1.00 88.25 231 GLU A C 1
ATOM 1876 O O . GLU A 1 231 ? -16.022 13.864 16.656 1.00 88.25 231 GLU A O 1
ATOM 1881 N N . ILE A 1 232 ? -15.096 12.271 15.373 1.00 87.88 232 ILE A N 1
ATOM 1882 C CA . ILE A 1 232 ? -13.709 12.735 15.513 1.00 87.88 232 ILE A CA 1
ATOM 1883 C C . ILE A 1 232 ? -13.459 13.942 14.612 1.00 87.88 232 ILE A C 1
ATOM 1885 O O . ILE A 1 232 ? -12.899 14.937 15.057 1.00 87.88 232 ILE A O 1
ATOM 1889 N N . VAL A 1 233 ? -13.887 13.866 13.350 1.00 85.88 233 VAL A N 1
ATOM 1890 C CA . VAL A 1 233 ? -13.632 14.896 12.326 1.00 85.88 233 VAL A CA 1
ATOM 1891 C C . VAL A 1 233 ? -14.310 16.226 12.664 1.00 85.88 233 VAL A C 1
ATOM 1893 O O . VAL A 1 233 ? -13.825 17.285 12.2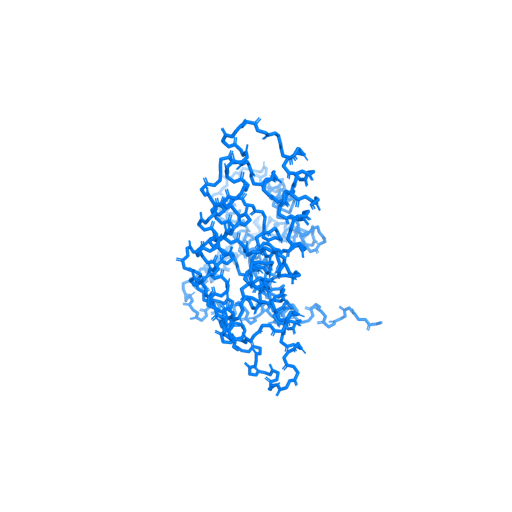81 1.00 85.88 233 VAL A O 1
ATOM 1896 N N . VAL A 1 234 ? -15.422 16.192 13.401 1.00 86.88 234 VAL A N 1
ATOM 1897 C CA . VAL A 1 234 ? -16.150 17.399 13.824 1.00 86.88 234 VAL A CA 1
ATOM 1898 C C . VAL A 1 234 ? -15.458 18.130 14.989 1.00 86.88 234 VAL A C 1
ATOM 1900 O O . VAL A 1 234 ? -15.829 19.264 15.307 1.00 86.88 234 VAL A O 1
ATOM 1903 N N . LEU A 1 235 ? -14.468 17.521 15.649 1.00 85.50 235 LEU A N 1
ATOM 1904 C CA . LEU A 1 235 ? -13.731 18.181 16.725 1.00 85.50 235 LEU A CA 1
ATOM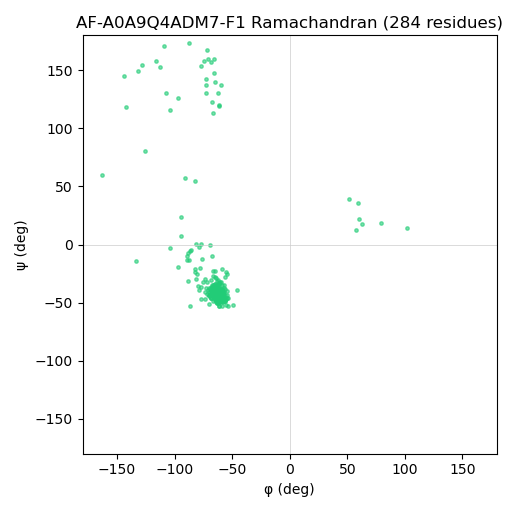 1905 C C . LEU A 1 235 ? -12.794 19.256 16.147 1.00 85.50 235 LEU A C 1
ATOM 1907 O O . LEU A 1 235 ? -12.018 18.957 15.243 1.00 85.50 235 LEU A O 1
ATOM 1911 N N . PRO A 1 236 ? -12.811 20.496 16.671 1.00 84.31 236 PRO A N 1
ATOM 1912 C CA . PRO A 1 236 ? -11.952 21.573 16.185 1.00 84.31 236 P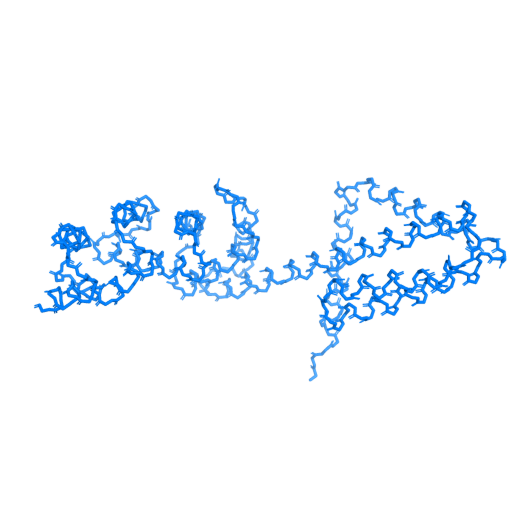RO A CA 1
ATOM 1913 C C . PRO A 1 236 ? -10.544 21.478 16.797 1.00 84.31 236 PRO A C 1
ATOM 1915 O O . PRO A 1 236 ? -10.069 22.420 17.423 1.00 84.31 236 PRO A O 1
ATOM 1918 N N . VAL A 1 237 ? -9.899 20.320 16.654 1.00 85.19 237 VAL A N 1
ATOM 1919 C CA . VAL A 1 237 ? -8.521 20.051 17.094 1.00 85.19 237 VAL A CA 1
ATOM 1920 C C . VAL A 1 237 ? -7.725 19.463 15.942 1.00 85.19 237 VAL A C 1
ATOM 1922 O O . VAL A 1 237 ? -8.287 18.852 15.030 1.00 85.19 237 VAL A O 1
ATOM 1925 N N . SER A 1 238 ? -6.408 19.635 15.977 1.00 84.56 238 SER A N 1
ATOM 1926 C CA . SER A 1 238 ? -5.532 18.966 15.023 1.00 84.56 238 SER A CA 1
ATOM 1927 C C . SER A 1 238 ? -5.550 17.445 15.223 1.00 84.56 238 SER A C 1
ATOM 1929 O O . SER A 1 238 ? -5.894 16.920 16.288 1.00 84.56 238 SER A O 1
ATOM 1931 N N . HIS A 1 239 ? -5.147 16.715 14.184 1.00 80.56 239 HIS A N 1
ATOM 1932 C CA . HIS A 1 239 ? -5.062 15.257 14.227 1.00 80.56 239 HIS A CA 1
ATOM 1933 C C . HIS A 1 239 ? -4.131 14.751 15.343 1.00 80.56 239 HIS A C 1
ATOM 1935 O O . HIS A 1 239 ? -4.449 13.783 16.039 1.00 80.56 239 HIS A O 1
ATOM 1941 N N . GLU A 1 240 ? -2.998 15.427 15.537 1.00 83.31 240 GLU A N 1
ATOM 1942 C CA . GLU A 1 240 ? -1.996 15.080 16.547 1.00 83.31 240 GLU A CA 1
ATOM 1943 C C . GLU A 1 240 ? -2.547 15.256 17.968 1.00 83.31 240 GLU A C 1
ATOM 1945 O O . GLU A 1 240 ? -2.437 14.352 18.803 1.00 83.31 240 GLU A O 1
ATOM 1950 N N . GLU A 1 241 ? -3.221 16.380 18.221 1.00 86.62 241 GLU A N 1
ATOM 1951 C CA . GLU A 1 241 ? -3.888 16.665 19.496 1.00 86.62 241 GLU A CA 1
ATOM 1952 C C . GLU A 1 241 ? -4.992 15.647 19.787 1.00 86.62 241 GLU A C 1
ATOM 1954 O O . GLU A 1 241 ? -5.078 15.113 20.899 1.00 86.62 241 GLU A O 1
ATOM 1959 N N . PHE A 1 242 ? -5.803 15.311 18.779 1.00 87.75 242 PHE A N 1
ATOM 1960 C CA . PHE A 1 242 ? -6.814 14.270 18.920 1.00 87.75 242 PHE A CA 1
ATOM 1961 C C . PHE A 1 242 ? -6.183 12.923 19.282 1.00 87.75 242 PHE A C 1
ATOM 1963 O O . PHE A 1 242 ? -6.648 12.254 20.209 1.00 87.75 242 PHE A O 1
ATOM 1970 N N . TYR A 1 243 ? -5.120 12.506 18.592 1.00 85.38 243 TYR A N 1
ATOM 1971 C CA . TYR A 1 243 ? -4.448 11.249 18.911 1.00 85.38 243 TYR A CA 1
ATOM 1972 C C . TYR A 1 243 ? -3.894 11.228 20.326 1.00 85.38 243 TYR A C 1
ATOM 1974 O O . TYR A 1 243 ? -3.971 10.190 20.993 1.00 85.38 243 TYR A O 1
ATOM 1982 N N . TYR A 1 244 ? -3.339 12.345 20.789 1.00 87.94 244 TYR A N 1
ATOM 1983 C CA . TYR A 1 244 ? -2.857 12.474 22.153 1.00 87.94 244 TYR A CA 1
ATOM 1984 C C . TYR A 1 244 ? -4.002 12.297 23.162 1.00 87.94 244 TYR A C 1
ATOM 1986 O O . TYR A 1 244 ? -3.927 11.401 24.014 1.00 87.94 244 TYR A O 1
ATOM 1994 N N . LEU A 1 245 ? -5.100 13.051 23.006 1.00 89.38 245 LEU A N 1
ATOM 1995 C CA . LEU A 1 245 ? -6.312 12.935 23.830 1.00 89.38 245 LEU A CA 1
ATOM 1996 C C . LEU A 1 245 ? -6.839 11.501 23.845 1.00 89.38 245 LEU A C 1
ATOM 1998 O O . LEU A 1 245 ? -7.034 10.886 24.898 1.00 89.38 245 LEU A O 1
ATOM 2002 N N . PHE A 1 246 ? -7.041 10.941 22.657 1.00 88.00 246 PHE A N 1
ATOM 2003 C CA . PHE A 1 246 ? -7.635 9.630 22.488 1.00 88.00 246 PHE A CA 1
ATOM 2004 C C . PHE A 1 246 ? -6.753 8.532 23.081 1.00 88.00 246 PHE A C 1
ATOM 2006 O O . PHE A 1 246 ? -7.256 7.657 23.783 1.00 88.00 246 PHE A O 1
ATOM 2013 N N . ASN A 1 247 ? -5.432 8.572 22.893 1.00 87.06 247 ASN A N 1
ATOM 2014 C CA . ASN A 1 247 ? -4.542 7.563 23.466 1.00 87.06 247 ASN A CA 1
ATOM 2015 C C . ASN A 1 247 ? -4.511 7.585 24.998 1.00 87.06 247 ASN A C 1
ATOM 2017 O O . ASN A 1 247 ? -4.398 6.514 25.604 1.00 87.06 247 ASN A O 1
ATOM 2021 N N . LYS A 1 248 ? -4.645 8.761 25.622 1.00 89.06 248 LYS A N 1
ATOM 2022 C CA . LYS A 1 248 ? -4.725 8.894 27.084 1.00 89.06 248 LYS A CA 1
ATOM 2023 C C . LYS A 1 248 ? -6.075 8.422 27.629 1.00 89.06 248 LYS A C 1
ATOM 2025 O O . LYS A 1 248 ? -6.114 7.713 28.633 1.00 89.06 248 LYS A O 1
ATOM 2030 N N . LEU A 1 249 ? -7.170 8.747 26.941 1.00 88.25 249 LEU A N 1
ATOM 2031 C CA . LEU A 1 249 ? -8.531 8.564 27.457 1.00 88.25 249 LEU A CA 1
ATOM 2032 C C . LEU A 1 249 ? -9.217 7.268 26.993 1.00 88.25 249 LEU A C 1
ATOM 2034 O O . LEU A 1 249 ? -10.135 6.788 27.663 1.00 88.25 249 LEU A O 1
ATOM 2038 N N . LYS A 1 250 ? -8.756 6.622 25.910 1.00 86.56 250 LYS A N 1
ATOM 2039 C CA . LYS A 1 250 ? -9.387 5.402 25.354 1.00 86.56 250 LYS A CA 1
ATOM 2040 C C . LYS A 1 250 ? -9.510 4.261 26.358 1.00 86.56 250 LYS A C 1
ATOM 2042 O O . LYS A 1 250 ? -10.428 3.452 26.255 1.00 86.56 250 LYS A O 1
ATOM 2047 N N . LYS A 1 251 ? -8.619 4.199 27.353 1.00 86.56 251 LYS A N 1
ATOM 2048 C CA . LYS A 1 251 ? -8.655 3.175 28.404 1.00 86.56 251 LYS A CA 1
ATOM 2049 C C . LYS A 1 251 ? -9.951 3.236 29.221 1.00 86.56 251 LYS A C 1
ATOM 2051 O O . LYS A 1 251 ? -10.464 2.179 29.576 1.00 86.56 251 LYS A O 1
ATOM 2056 N N . LYS A 1 252 ? -10.508 4.431 29.457 1.00 85.31 252 LYS A N 1
ATOM 2057 C CA . LYS A 1 252 ? -11.806 4.599 30.136 1.00 85.31 252 LYS A CA 1
ATOM 2058 C C . LYS A 1 252 ? -12.951 4.016 29.309 1.00 85.31 252 LYS A C 1
ATOM 2060 O O . LYS A 1 252 ? -13.814 3.324 29.844 1.00 85.31 252 LYS A O 1
ATOM 2065 N N . VAL A 1 253 ? -12.904 4.214 27.989 1.00 85.69 253 VAL A N 1
ATOM 2066 C CA . VAL A 1 253 ? -13.883 3.625 27.063 1.00 85.69 253 VAL A CA 1
ATOM 2067 C C . VAL A 1 253 ? -13.761 2.103 27.035 1.00 85.69 253 VAL A C 1
ATOM 2069 O O . VAL A 1 253 ? -14.757 1.399 27.168 1.00 85.69 253 VAL A O 1
ATOM 2072 N N . MET A 1 254 ? -12.534 1.576 26.962 1.00 83.75 254 MET A N 1
ATOM 2073 C CA . MET A 1 254 ? -12.285 0.129 26.995 1.00 83.75 254 MET A CA 1
ATOM 2074 C C . MET A 1 254 ? -12.761 -0.527 28.298 1.00 83.75 254 MET A C 1
ATOM 2076 O O . MET A 1 254 ? -13.213 -1.669 28.283 1.00 83.75 254 MET A O 1
ATOM 2080 N N . ARG A 1 255 ? -12.688 0.193 29.424 1.00 85.31 255 ARG A N 1
ATOM 2081 C CA . ARG A 1 255 ? -13.188 -0.251 30.735 1.00 85.31 255 ARG A CA 1
ATOM 2082 C C . ARG A 1 255 ? -14.693 -0.057 30.928 1.00 85.31 255 ARG A C 1
ATOM 2084 O O . ARG A 1 255 ? -15.202 -0.411 31.985 1.00 85.31 255 ARG A O 1
ATOM 2091 N N . LYS A 1 256 ? -15.400 0.477 29.925 1.00 81.88 256 LYS A N 1
ATOM 2092 C CA . LYS A 1 256 ? -16.833 0.808 29.979 1.00 81.88 256 LYS A CA 1
ATOM 2093 C C . LYS A 1 256 ? -17.197 1.834 31.063 1.00 81.88 256 LYS A C 1
ATOM 2095 O O . LYS A 1 256 ? -18.354 1.921 31.455 1.00 81.88 256 LYS A O 1
ATOM 2100 N N . GLU A 1 257 ? -16.231 2.638 31.512 1.00 85.12 257 GLU A N 1
ATOM 2101 C CA . GLU A 1 257 ? -16.466 3.742 32.456 1.00 85.12 257 GLU A CA 1
ATOM 2102 C C . GLU A 1 257 ? -17.218 4.899 31.769 1.00 85.12 257 GLU A C 1
ATOM 2104 O O . GLU A 1 257 ? -18.031 5.585 32.382 1.00 85.12 257 GLU A O 1
ATOM 2109 N N . ILE A 1 258 ? -16.969 5.100 30.470 1.00 86.69 258 ILE A N 1
ATOM 2110 C CA . ILE A 1 258 ? -17.645 6.087 29.622 1.00 86.69 258 ILE A CA 1
ATOM 2111 C C . ILE A 1 258 ? -17.833 5.515 28.212 1.00 86.69 258 ILE A C 1
ATOM 2113 O O . ILE A 1 258 ? -16.983 4.779 27.718 1.00 86.69 258 ILE A O 1
ATOM 2117 N N . THR A 1 259 ? -18.936 5.844 27.538 1.00 87.12 259 THR A N 1
ATOM 2118 C CA . THR A 1 259 ? -19.130 5.459 26.129 1.00 87.12 259 THR A CA 1
ATOM 2119 C C . THR A 1 259 ? -18.310 6.357 25.203 1.00 87.12 259 THR A C 1
ATOM 2121 O O . THR A 1 259 ? -18.046 7.513 25.532 1.00 87.12 259 THR A O 1
ATOM 2124 N N . PHE A 1 260 ? -17.935 5.853 24.023 1.00 87.50 260 PHE A N 1
ATOM 2125 C CA . PHE A 1 260 ? -17.168 6.630 23.040 1.00 87.50 260 PHE A CA 1
ATOM 2126 C C . PHE A 1 260 ? -17.863 7.953 22.680 1.00 87.50 260 PHE A C 1
ATOM 2128 O O . PHE A 1 260 ? -17.247 9.010 22.752 1.00 87.50 260 PHE A O 1
ATOM 2135 N N . ILE A 1 261 ? -19.169 7.906 22.403 1.00 87.44 261 ILE A N 1
ATOM 2136 C CA . ILE A 1 261 ? -19.977 9.088 22.064 1.00 87.44 261 ILE A CA 1
ATOM 2137 C C . ILE A 1 261 ? -19.965 10.109 23.210 1.00 87.44 261 ILE A C 1
ATOM 2139 O O . ILE A 1 261 ? -19.758 11.300 22.988 1.00 87.44 261 ILE A O 1
ATOM 2143 N N . ASN A 1 262 ? -20.130 9.656 24.459 1.00 87.56 262 ASN A N 1
ATOM 2144 C CA . ASN A 1 262 ? -20.088 10.560 25.608 1.00 87.56 262 ASN A CA 1
ATOM 2145 C C . ASN A 1 262 ? -18.694 11.150 25.834 1.00 87.56 262 ASN A C 1
ATOM 2147 O O . ASN A 1 262 ? -18.596 12.303 26.249 1.00 87.56 262 ASN A O 1
ATOM 2151 N N . LEU A 1 263 ? -17.629 10.391 25.561 1.00 88.81 263 LEU A N 1
ATOM 2152 C CA . LEU A 1 263 ? -16.265 10.908 25.617 1.00 88.81 263 LEU A CA 1
ATOM 2153 C C . LEU A 1 263 ? -16.059 12.010 24.572 1.00 88.81 263 LEU A C 1
ATOM 2155 O O . LEU A 1 263 ? -15.609 13.093 24.935 1.00 88.81 263 LEU A O 1
ATOM 2159 N N . MET A 1 264 ? -16.433 11.765 23.311 1.00 91.19 264 MET A N 1
ATOM 2160 C CA . MET A 1 264 ? -16.306 12.757 22.234 1.00 91.19 264 MET A CA 1
ATOM 2161 C C . MET A 1 264 ? -17.117 14.019 22.543 1.00 91.19 264 MET A C 1
ATOM 2163 O O . MET A 1 264 ? -16.601 15.127 22.413 1.00 91.19 264 MET A O 1
ATOM 2167 N N . ARG A 1 265 ? -18.342 13.869 23.066 1.00 89.94 265 ARG A N 1
ATOM 2168 C CA . ARG A 1 265 ? -19.166 15.001 23.512 1.00 89.94 265 ARG A CA 1
ATOM 2169 C C . ARG A 1 265 ? -18.488 15.820 24.613 1.00 89.94 265 ARG A C 1
ATOM 2171 O O . ARG A 1 265 ? -18.451 17.040 24.506 1.00 89.94 265 ARG A O 1
ATOM 2178 N N . LYS A 1 266 ? -17.940 15.176 25.652 1.00 90.06 266 LYS A N 1
ATOM 2179 C CA . LYS A 1 266 ? -17.234 15.886 26.734 1.00 90.06 266 LYS A CA 1
ATOM 2180 C C . LYS A 1 266 ? -15.991 16.613 26.221 1.00 90.06 266 LYS A C 1
ATOM 2182 O O . LYS A 1 266 ? -15.788 17.767 26.574 1.00 90.06 266 LYS A O 1
ATOM 2187 N N . ILE A 1 267 ? -15.193 15.963 25.371 1.00 90.12 267 ILE A N 1
ATOM 2188 C CA . ILE A 1 267 ? -14.021 16.586 24.738 1.00 90.12 267 ILE A CA 1
ATOM 2189 C C . ILE A 1 267 ? -14.455 17.833 23.960 1.00 90.12 267 ILE A C 1
ATOM 2191 O O . ILE A 1 267 ? -13.914 18.911 24.184 1.00 90.12 267 ILE A O 1
ATOM 2195 N N . LYS A 1 268 ? -15.496 17.718 23.129 1.00 90.12 268 LYS A N 1
ATOM 2196 C CA . LYS A 1 268 ? -16.066 18.839 22.373 1.00 90.12 268 LYS A CA 1
ATOM 2197 C C . LYS A 1 268 ? -16.511 19.993 23.279 1.00 90.12 268 LYS A C 1
ATOM 2199 O O . LYS A 1 268 ? -16.203 21.145 22.995 1.00 90.12 268 LYS A O 1
ATOM 2204 N N . GLU A 1 269 ? -17.205 19.697 24.377 1.00 89.94 269 GLU A N 1
ATOM 2205 C CA . GLU A 1 269 ? -17.638 20.704 25.355 1.00 89.94 269 GLU A CA 1
ATOM 2206 C C . GLU A 1 269 ? -16.464 21.428 26.018 1.00 89.94 269 GLU A C 1
ATOM 2208 O O . GLU A 1 269 ? -16.532 22.642 26.203 1.00 89.94 269 GLU A O 1
ATOM 2213 N N . TYR A 1 270 ? -15.394 20.716 26.373 1.00 90.75 270 TYR A N 1
ATOM 2214 C CA . TYR A 1 270 ? -14.221 21.332 26.991 1.00 90.75 270 TYR A CA 1
ATOM 2215 C C . TYR A 1 270 ? -13.398 22.164 26.006 1.00 90.75 270 TYR A C 1
ATOM 2217 O O . TYR A 1 270 ? -12.977 23.264 26.362 1.00 90.75 270 TYR A O 1
ATOM 2225 N N . ILE A 1 271 ? -13.270 21.719 24.753 1.00 89.44 271 ILE A N 1
ATOM 2226 C CA . ILE A 1 271 ? -12.632 22.521 23.701 1.00 89.44 271 ILE A CA 1
ATOM 2227 C C . ILE A 1 271 ? -13.410 23.825 23.478 1.00 89.44 271 ILE A C 1
ATOM 2229 O O . ILE A 1 271 ? -12.815 24.896 23.414 1.00 89.44 271 ILE A O 1
ATOM 2233 N N . TYR A 1 272 ? -14.748 23.783 23.442 1.00 88.31 272 TYR A N 1
ATOM 2234 C CA . TYR A 1 272 ? -15.553 25.008 23.323 1.00 88.31 272 TYR A CA 1
ATOM 2235 C C . TYR A 1 272 ? -15.474 25.928 24.543 1.00 88.31 272 TYR A C 1
ATOM 2237 O O . TYR A 1 272 ? -15.729 27.125 24.417 1.00 88.31 272 TYR A O 1
ATOM 2245 N N . LYS A 1 273 ? -15.115 25.396 25.714 1.00 89.75 273 LYS A N 1
ATOM 2246 C CA . LYS A 1 273 ? -14.806 26.199 26.905 1.00 89.75 273 LYS A CA 1
ATOM 2247 C C . LYS A 1 273 ? -13.401 26.812 26.861 1.00 89.75 273 LYS A C 1
ATOM 2249 O O . LYS A 1 273 ? -13.065 27.560 27.771 1.00 89.75 273 LYS A O 1
ATOM 2254 N N . GLY A 1 274 ? -12.616 26.525 25.821 1.00 87.00 274 GLY A N 1
ATOM 2255 C CA . GLY A 1 274 ? -11.264 27.045 25.634 1.00 87.00 274 GLY A CA 1
ATOM 2256 C C . GLY A 1 274 ? -10.199 26.330 26.463 1.00 87.00 274 GLY A C 1
ATOM 2257 O O . GLY A 1 274 ? -9.139 26.910 26.670 1.00 87.00 274 GLY A O 1
ATOM 2258 N N . MET A 1 275 ? -10.478 25.118 26.957 1.00 89.19 275 MET A N 1
ATOM 2259 C CA . MET A 1 275 ? -9.482 24.325 27.685 1.00 89.19 275 MET A CA 1
ATOM 2260 C C . MET A 1 275 ? -8.429 23.774 26.734 1.00 89.19 275 MET A C 1
ATOM 2262 O O . MET A 1 275 ? -8.756 23.334 25.627 1.00 89.19 275 MET A O 1
ATOM 2266 N N . ASP A 1 276 ? -7.186 23.742 27.205 1.00 88.50 276 ASP A N 1
ATOM 2267 C CA . ASP A 1 276 ? -6.102 23.096 26.477 1.00 88.50 276 ASP A CA 1
ATOM 2268 C C . ASP A 1 276 ? -6.201 21.563 26.560 1.00 88.50 276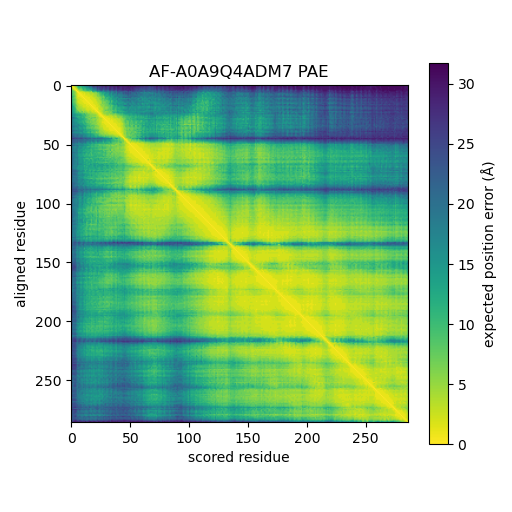 ASP A C 1
ATOM 2270 O O . ASP A 1 276 ? -6.805 20.979 27.464 1.00 88.50 276 ASP A O 1
ATOM 2274 N N . VAL A 1 277 ? -5.575 20.886 25.604 1.00 86.69 277 VAL A N 1
ATOM 2275 C CA . VAL A 1 277 ? -5.542 19.432 25.478 1.00 86.69 277 VAL A CA 1
ATOM 2276 C C . VAL A 1 277 ? -5.035 18.755 26.757 1.00 86.69 277 VAL A C 1
ATOM 2278 O O . VAL A 1 277 ? -5.587 17.730 27.167 1.00 86.69 277 VAL A O 1
ATOM 2281 N N . GLU A 1 278 ? -4.023 19.314 27.425 1.00 87.69 278 GLU A N 1
ATOM 2282 C CA . GLU A 1 278 ? -3.500 18.759 28.678 1.00 87.69 278 GLU A CA 1
ATOM 2283 C C . GLU A 1 278 ? -4.494 18.882 29.839 1.00 87.69 278 GLU A C 1
ATOM 2285 O O . GLU A 1 278 ? -4.668 17.926 30.603 1.00 87.69 278 GLU A O 1
ATOM 2290 N N . GLU A 1 279 ? -5.193 20.013 29.936 1.00 86.94 279 GLU A N 1
ATOM 2291 C CA . GLU A 1 279 ? -6.232 20.257 30.944 1.00 86.94 279 GLU A CA 1
ATOM 2292 C C . GLU A 1 279 ? -7.407 19.294 30.758 1.00 86.94 279 GLU A C 1
ATOM 2294 O O . GLU A 1 279 ? -7.871 18.676 31.719 1.00 86.94 279 GLU A O 1
ATOM 2299 N N . ILE A 1 280 ? -7.826 19.075 29.506 1.00 88.06 280 ILE A N 1
ATOM 2300 C CA . ILE A 1 280 ? -8.874 18.109 29.156 1.00 88.06 280 ILE A CA 1
ATOM 2301 C C . ILE A 1 280 ? -8.484 16.702 29.609 1.00 88.06 280 ILE A C 1
ATOM 2303 O O . ILE A 1 280 ? -9.319 15.977 30.157 1.00 88.06 280 ILE A O 1
ATOM 2307 N N . VAL A 1 281 ? -7.226 16.293 29.395 1.00 88.19 281 VAL A N 1
ATOM 2308 C CA . VAL A 1 281 ? -6.748 14.990 29.872 1.00 88.19 281 VAL A CA 1
ATOM 2309 C C . VAL A 1 281 ? -6.819 14.920 31.388 1.00 88.19 281 VAL A C 1
ATOM 2311 O O . VAL A 1 281 ? -7.271 13.897 31.892 1.00 88.19 281 VAL A O 1
ATOM 2314 N N . GLN A 1 282 ? -6.394 15.952 32.117 1.00 87.12 282 GLN A N 1
ATOM 2315 C CA . GLN A 1 282 ? -6.426 15.945 33.581 1.00 87.12 282 GLN A CA 1
ATOM 2316 C C . GLN A 1 282 ? -7.862 15.810 34.101 1.00 87.12 282 GLN A C 1
ATOM 2318 O O . GLN A 1 282 ? -8.149 14.854 34.821 1.00 87.12 282 GLN A O 1
ATOM 2323 N N . GLU A 1 283 ? -8.777 16.668 33.650 1.00 87.38 283 GLU A N 1
ATOM 2324 C CA . GLU A 1 283 ? -10.194 16.657 34.043 1.00 87.38 283 GLU A CA 1
ATOM 2325 C C . GLU A 1 283 ? -10.896 15.336 33.712 1.00 87.38 283 GLU A C 1
ATOM 2327 O O . GLU A 1 283 ? -11.673 14.809 34.504 1.00 87.38 283 GLU A O 1
ATOM 2332 N N . LEU A 1 284 ? -10.605 14.757 32.545 1.00 84.00 284 LEU A N 1
ATOM 2333 C CA . LEU A 1 284 ? -11.203 13.490 32.127 1.00 84.00 284 LEU A CA 1
ATOM 2334 C C . LEU A 1 284 ? -10.450 12.257 32.628 1.00 84.00 284 LEU A C 1
ATOM 2336 O O . LEU A 1 284 ? -10.937 11.150 32.390 1.00 84.00 284 LEU A O 1
ATOM 2340 N N . SER A 1 285 ? -9.297 12.395 33.287 1.00 75.19 285 SER A N 1
ATOM 2341 C CA . SER A 1 285 ? -8.538 11.269 33.854 1.00 75.19 285 SER A CA 1
ATOM 2342 C C . SER A 1 285 ? -8.969 10.924 35.277 1.00 75.19 285 SER A C 1
ATOM 2344 O O . SER A 1 285 ? -8.959 9.736 35.612 1.00 75.19 285 SER A O 1
ATOM 2346 N N . TYR A 1 286 ? -9.420 11.908 36.059 1.00 59.56 286 TYR A N 1
ATOM 2347 C CA . TYR A 1 286 ? -10.088 11.698 37.352 1.00 59.56 286 TYR A CA 1
ATOM 2348 C C . TYR A 1 286 ? -11.551 11.258 37.180 1.00 59.56 286 TYR A C 1
ATOM 2350 O O . TYR A 1 286 ? -12.087 10.655 38.132 1.00 59.56 286 TYR A O 1
#

Organism: NCBI:txid932217

pLDDT: mean 82.02, std 11.07, range [32.0, 95.69]

Radius of gyration: 27.4 Å; Cα contacts (8 Å, |Δi|>4): 198; chains: 1; bounding box: 54×51×78 Å

Solvent-accessible surface area (backbone atoms only — not comparable to full-atom values): 16024 Å² total; per-residue (Å²): 143,89,65,71,61,62,57,52,51,52,50,50,50,47,53,51,49,52,50,52,49,38,71,74,39,58,67,56,48,56,52,51,51,50,47,51,49,54,50,52,62,43,50,74,38,81,82,42,31,60,56,51,53,50,53,50,51,41,51,53,52,26,54,52,46,29,73,72,69,70,38,65,68,64,24,52,49,52,37,52,55,49,49,49,64,74,60,72,57,88,85,43,76,68,60,50,51,51,51,52,44,52,52,53,51,51,52,52,52,52,51,49,54,50,50,50,52,51,51,50,52,30,50,53,37,40,52,63,23,30,68,57,49,74,92,50,63,55,72,57,46,39,53,51,54,50,53,58,36,69,48,81,50,88,84,61,82,68,50,57,56,57,41,20,50,50,51,30,60,40,28,78,69,67,52,60,77,86,51,48,65,52,49,53,41,48,34,49,49,46,20,63,76,67,71,49,55,70,70,56,21,52,51,52,48,50,52,47,49,53,49,44,44,74,74,66,48,89,66,93,53,56,70,60,49,48,54,58,44,52,62,54,71,72,41,99,60,55,72,68,58,47,52,54,51,45,69,70,48,46,61,42,40,75,69,66,77,41,54,67,67,60,49,49,51,51,52,48,52,41,49,74,71,68,51,51,72,68,57,51,48,55,69,73,68,111

Sequence (286 aa):
MSNNNTFQEVWRAFINATKKLLETHKWIYLFLIYIAWLAMEAFSNSESGMVFILCTTISIVSLGIYGNTKNYSETALSFILGLFTVFSTTWNSKLFMIFISFYLLFNIVIFMISSIRLAAKQEMIITQAAVKYRDRNYDEVFKILKKISDMSSKNGQLGPIEKAEIIRFLSYRKIDIEYLSEAINVVELIKTVQQCELSEALTLFYNLYALDVISGGNEFSGDRIIRMMDEIVVLPVSHEEFYYLFNKLKKKVMRKEITFINLMRKIKEYIYKGMDVEEIVQELSY

Secondary structure (DSSP, 8-state):
--SHHHHHHHHHHHHHHHHHHHHH-HHHHHHHHHHHHHHHHHHTSHHHHHHHHHHHHHHHHHHHHHHHH--HHHHHHHHHHHHHHHT-SPP-HHHHHHHHHHHHHHHHHHHHHHHHHHHHHHHHHHHHHHTT-TTS-HHHHHHHHHHHHHSPPTTS---HHHHHHHHHHHHTTT--GGGHHHHHHHHHHHHHHHT--HHHHHHHHHHHHHHHHHTT--S--HHHHHHHHHHHHTSSS-HHHHHHHHHHHHHHHHTTSS-HHHHHHHHHHHHHTT--HHHHHHHHH-

Mean predicted aligned error: 10.49 Å

Foldseek 3Di:
DPDPVVVVVLVVLLVVLVVVCCVVDVVVVVVVVVLVVLLVVQCVDPVSVVLSVQLVVQLVVLVVVCVPVVDPVVSLVSNVVSNCVSVVDDDDPSSVSSSVSSNVVSVVVNVSSVVSVVVVLLLVLLLLLLVLPVVDDSVVSSVLLQVLLPDQAPVNPDDSNLLSVQSSLVSVVVADSVCSSLLSNLLVVQCVLLVDDSVVSSVLSVLLQLLCVLVPPPHDDSVSSVVLVVLVSPAPDRPVLSCVLCVLQSVCSSVVVDPSNRLSVQSSVVVVVVDDSVRSSVVRVD

Nearest PDB structures (foldseek):
  5j0l-assembly2_D  TM=2.082E-01  e=7.289E+00  synthetic construct